Protein AF-A0A2Z4GFG0-F1 (afdb_monomer_lite)

Secondary structure (DSSP, 8-state):
---------------------HHHHHHHHHHHHHHT-HHHHHHHHHHHHHHHHHHHHHH-STTHHHHHHHHHHHHHHHHHHHTT---HHHHHHHHHHHHHHHHHHHHHHHHHTSS-STT-HHHHHHHHHHHHHHGGGGGGGHHHHHHHHHHHHHHHHHHHT-HHHHHHHHHHHHHHHHHHHHHHHHH-

Foldseek 3Di:
DDDDDDDDDDPDPPPPPPVQDLLRLLVVLLVCLVVLVLLSNLVSLLVNLVNLLVCLVVLPDPCSVVSNVLSVVSPVCSVVSNVSNDDSVVSLLSSLLNLQSVLLSQLRSCLVVPDFCQVVLVSNLSSLVSNLSSLVNVPPCSVVLNVLSVVLNVLSVQLPVDDPSVVVSSVVNSVSSVVSSVVSVVRD

Radius of gyration: 20.91 Å; chains: 1; bounding box: 81×39×44 Å

Structure (mmCIF, N/CA/C/O backbone):
data_AF-A0A2Z4GFG0-F1
#
_entry.id   AF-A0A2Z4GFG0-F1
#
loop_
_atom_site.group_PDB
_atom_site.id
_atom_site.type_symbol
_atom_site.label_atom_id
_atom_site.label_alt_id
_atom_site.label_comp_id
_atom_site.label_asym_id
_atom_site.label_entity_id
_atom_site.label_seq_id
_atom_site.pdbx_PDB_ins_code
_atom_site.Cartn_x
_atom_site.Cartn_y
_atom_site.Cartn_z
_atom_site.occupancy
_atom_site.B_iso_or_equiv
_atom_site.auth_seq_id
_atom_site.auth_comp_id
_atom_site.auth_asym_id
_atom_site.auth_atom_id
_atom_site.pdbx_PDB_model_num
ATOM 1 N N . MET A 1 1 ? -62.749 25.073 -8.819 1.00 40.16 1 MET A N 1
ATOM 2 C CA . MET A 1 1 ? -61.574 24.590 -9.592 1.00 40.16 1 MET A CA 1
ATOM 3 C C . MET A 1 1 ? -60.557 25.734 -9.571 1.00 40.16 1 MET A C 1
ATOM 5 O O . MET A 1 1 ? -60.991 26.838 -9.829 1.00 40.16 1 MET A O 1
ATOM 9 N N . LYS A 1 2 ? -59.276 25.647 -9.207 1.00 36.97 2 LYS A N 1
ATOM 10 C CA . LYS A 1 2 ? -58.288 24.566 -9.120 1.00 36.97 2 LYS A CA 1
ATOM 11 C C . LYS A 1 2 ? -57.345 24.854 -7.937 1.00 36.97 2 LYS A C 1
ATOM 13 O O . LYS A 1 2 ? -57.067 26.007 -7.631 1.00 36.97 2 LYS A O 1
ATOM 18 N N . LYS A 1 3 ? -56.873 23.785 -7.298 1.00 44.06 3 LYS A N 1
ATOM 19 C CA . LYS A 1 3 ? -55.823 23.775 -6.272 1.00 44.06 3 LYS A CA 1
ATOM 20 C C . LYS A 1 3 ? -54.476 24.088 -6.936 1.00 44.06 3 LYS A C 1
ATOM 22 O O . LYS A 1 3 ? -54.188 23.484 -7.965 1.00 44.06 3 LYS A O 1
ATOM 27 N N . VAL A 1 4 ? -53.645 24.937 -6.334 1.00 44.31 4 VAL A N 1
ATOM 28 C CA . VAL A 1 4 ? -52.200 24.963 -6.614 1.00 44.31 4 VAL A CA 1
ATOM 29 C C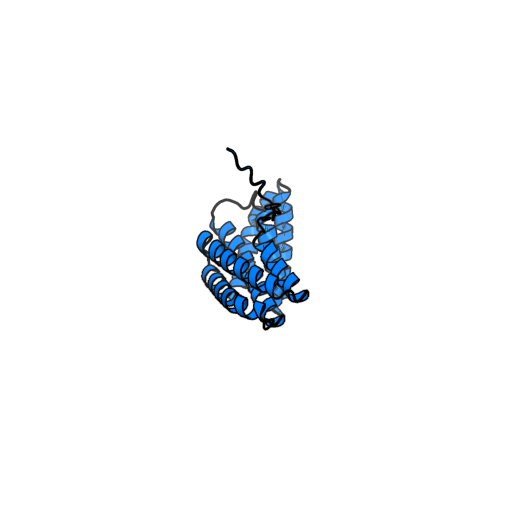 . VAL A 1 4 ? -51.470 24.952 -5.275 1.00 44.31 4 VAL A C 1
ATOM 31 O O . VAL A 1 4 ? -51.325 25.969 -4.607 1.00 44.31 4 VAL A O 1
ATOM 34 N N . PHE A 1 5 ? -51.093 23.742 -4.870 1.00 42.81 5 PHE A N 1
ATOM 35 C CA . PHE A 1 5 ? -50.101 23.464 -3.839 1.00 42.81 5 PHE A CA 1
ATOM 36 C C . PHE A 1 5 ? -48.731 23.822 -4.427 1.00 42.81 5 PHE A C 1
ATOM 38 O O . PHE A 1 5 ? -48.306 23.195 -5.396 1.00 42.81 5 PHE A O 1
ATOM 45 N N . LEU A 1 6 ? -48.051 24.820 -3.868 1.00 41.59 6 LEU A N 1
ATOM 46 C CA . LEU A 1 6 ? -46.654 25.105 -4.187 1.00 41.59 6 LEU A CA 1
ATOM 47 C C . LEU A 1 6 ? -45.796 24.368 -3.157 1.00 41.59 6 LEU A C 1
ATOM 49 O O . LEU A 1 6 ? -45.714 24.746 -1.991 1.00 41.59 6 LEU A O 1
ATOM 53 N N . VAL A 1 7 ? -45.264 23.230 -3.599 1.00 43.88 7 VAL A N 1
ATOM 54 C CA . VAL A 1 7 ? -44.422 22.324 -2.820 1.00 43.88 7 VAL A CA 1
ATOM 55 C C . VAL A 1 7 ? -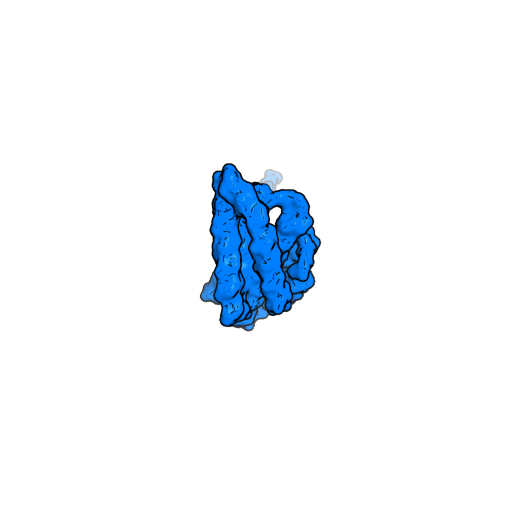43.071 22.986 -2.566 1.00 43.88 7 VAL A C 1
ATOM 57 O O . VAL A 1 7 ? -42.292 23.247 -3.477 1.00 43.88 7 VAL A O 1
ATOM 60 N N . PHE A 1 8 ? -42.830 23.233 -1.286 1.00 49.22 8 PHE A N 1
ATOM 61 C CA . PHE A 1 8 ? -41.535 23.407 -0.649 1.00 49.22 8 PHE A CA 1
ATOM 62 C C . PHE A 1 8 ? -40.771 22.075 -0.743 1.00 49.22 8 PHE A C 1
ATOM 64 O O . PHE A 1 8 ? -41.316 21.051 -0.332 1.00 49.22 8 PHE A O 1
ATOM 71 N N . GLY A 1 9 ? -39.536 22.041 -1.251 1.00 42.38 9 GLY A N 1
ATOM 72 C CA . GLY A 1 9 ? -38.769 20.796 -1.156 1.00 42.38 9 GLY A CA 1
ATOM 73 C C . GLY A 1 9 ? -37.481 20.699 -1.959 1.00 42.38 9 GLY A C 1
ATOM 74 O O . GLY A 1 9 ? -37.507 20.580 -3.175 1.00 42.38 9 GLY A O 1
ATOM 75 N N . LEU A 1 10 ? -36.390 20.586 -1.202 1.00 40.16 10 LEU A N 1
ATOM 76 C CA . LEU A 1 10 ? -35.102 19.989 -1.555 1.00 40.16 10 LEU A CA 1
ATOM 77 C C . LEU A 1 10 ? -34.176 20.781 -2.493 1.00 40.16 10 LEU A C 1
ATOM 79 O O . LEU A 1 10 ? -34.002 20.497 -3.675 1.00 40.16 10 LEU A O 1
ATOM 83 N N . LEU A 1 11 ? -33.443 21.696 -1.857 1.00 40.66 11 LEU A N 1
ATOM 84 C CA . LEU A 1 11 ? -32.057 21.998 -2.197 1.00 40.66 11 LEU A CA 1
ATOM 85 C C . LEU A 1 11 ? -31.258 20.677 -2.182 1.00 40.66 11 LEU A C 1
ATOM 87 O O . LEU A 1 11 ? -30.923 20.153 -1.119 1.00 40.66 11 LEU A O 1
ATOM 91 N N . ILE A 1 12 ? -31.005 20.102 -3.357 1.00 43.50 12 ILE A N 1
ATOM 92 C CA . ILE A 1 12 ? -30.114 18.952 -3.514 1.00 43.50 12 ILE A CA 1
ATOM 93 C C . ILE A 1 12 ? -28.695 19.471 -3.274 1.00 43.50 12 ILE A C 1
ATOM 95 O O . ILE A 1 12 ? -28.076 20.071 -4.151 1.00 43.50 12 ILE A O 1
ATOM 99 N N . LEU A 1 13 ? -28.194 19.276 -2.054 1.00 42.59 13 LEU A N 1
ATOM 100 C CA . LEU A 1 13 ? -26.768 19.356 -1.770 1.00 42.59 13 LEU A CA 1
ATOM 101 C C . LEU A 1 13 ? -26.086 18.292 -2.629 1.00 42.59 13 LEU A C 1
ATOM 103 O O . LEU A 1 13 ? -26.184 17.096 -2.357 1.00 42.59 13 LEU A O 1
ATOM 107 N N . GLY A 1 14 ? -25.425 18.744 -3.692 1.00 39.72 14 GLY A N 1
ATOM 108 C CA . GLY A 1 14 ? -24.490 17.935 -4.449 1.00 39.72 14 GLY A CA 1
ATOM 109 C C . GLY A 1 14 ? -23.353 17.508 -3.531 1.00 39.72 14 GLY A C 1
ATOM 110 O O . GLY A 1 14 ? -22.367 18.224 -3.381 1.00 39.72 14 GLY A O 1
ATOM 111 N N . LEU A 1 15 ? -23.491 16.335 -2.911 1.00 39.59 15 LEU A N 1
ATOM 112 C CA . LEU A 1 15 ? -22.345 15.579 -2.439 1.00 39.59 15 LEU A CA 1
ATOM 113 C C . LEU A 1 15 ? -21.587 15.161 -3.698 1.00 39.59 15 LEU A C 1
ATOM 115 O O . LEU A 1 15 ? -21.973 14.225 -4.398 1.00 39.59 15 LEU A O 1
ATOM 119 N N . SER A 1 16 ? -20.525 15.890 -4.019 1.00 36.41 16 SER A N 1
ATOM 120 C CA . SER A 1 16 ? -19.511 15.413 -4.943 1.00 36.41 16 SER A CA 1
ATOM 121 C C . SER A 1 16 ? -18.922 14.141 -4.339 1.00 36.41 16 SER A C 1
ATOM 123 O O . SER A 1 16 ? -18.055 14.205 -3.466 1.00 36.41 16 SER A O 1
ATOM 125 N N . ALA A 1 17 ? -19.420 12.983 -4.772 1.00 39.41 17 ALA A N 1
ATOM 126 C CA . ALA A 1 17 ? -18.753 11.704 -4.603 1.00 39.41 17 ALA A CA 1
ATOM 127 C C . ALA A 1 17 ? -17.463 11.764 -5.425 1.00 39.41 17 ALA A C 1
ATOM 129 O O . ALA A 1 17 ? -17.386 11.328 -6.571 1.00 39.41 17 ALA A O 1
ATOM 130 N N . GLN A 1 18 ? -16.458 12.419 -4.858 1.00 40.44 18 GLN A N 1
ATOM 131 C CA . GLN A 1 18 ? -15.109 12.389 -5.369 1.00 40.44 18 GLN A CA 1
ATOM 132 C C . GLN A 1 18 ? -14.677 10.935 -5.203 1.00 40.44 18 GLN A C 1
ATOM 134 O O . GLN A 1 18 ? -14.508 10.473 -4.078 1.00 40.44 18 GLN A O 1
ATOM 139 N N . SER A 1 19 ? -14.632 10.190 -6.311 1.00 46.66 19 SER A N 1
ATOM 140 C CA . SER A 1 19 ? -14.176 8.800 -6.341 1.00 46.66 19 SER A CA 1
ATOM 141 C C . SER A 1 19 ? -12.762 8.761 -5.772 1.00 46.66 19 SER A C 1
ATOM 143 O O . SER A 1 19 ? -11.786 9.043 -6.467 1.00 46.66 19 SER A O 1
ATOM 145 N N . GLN A 1 20 ? -12.662 8.507 -4.473 1.00 64.88 20 GLN A N 1
ATOM 146 C CA . GLN A 1 20 ? -11.408 8.540 -3.754 1.00 64.88 20 GLN A CA 1
ATOM 147 C C . GLN A 1 20 ? -10.647 7.268 -4.107 1.00 64.88 20 GLN A C 1
ATOM 149 O O . GLN A 1 20 ? -11.179 6.165 -3.997 1.00 64.88 20 GLN A O 1
ATOM 154 N N . SER A 1 21 ? -9.412 7.419 -4.583 1.00 86.12 21 SER A N 1
ATOM 155 C CA . SER A 1 21 ? -8.560 6.267 -4.864 1.00 86.12 21 SER A CA 1
ATOM 156 C C . SER A 1 21 ? -8.326 5.458 -3.587 1.00 86.12 21 SER A C 1
ATOM 158 O O . SER A 1 21 ? -8.367 5.999 -2.478 1.00 86.12 21 SER A O 1
ATOM 160 N N . LEU A 1 22 ? -8.037 4.164 -3.736 1.00 90.00 22 LEU A N 1
ATOM 161 C CA . LEU A 1 22 ? -7.739 3.286 -2.602 1.00 90.00 22 LEU A CA 1
ATOM 162 C C . LEU A 1 22 ? -6.586 3.835 -1.737 1.00 90.00 22 LEU A C 1
ATOM 164 O O . LEU A 1 22 ? -6.660 3.827 -0.509 1.00 90.00 22 LEU A O 1
ATOM 168 N N . ASP A 1 23 ? -5.564 4.396 -2.385 1.00 90.06 23 ASP A N 1
ATOM 169 C CA . ASP A 1 23 ? -4.439 5.097 -1.761 1.00 90.06 23 ASP A CA 1
ATOM 170 C C . ASP A 1 23 ? -4.931 6.278 -0.905 1.00 90.06 23 ASP A C 1
ATOM 172 O O . ASP A 1 23 ? -4.551 6.417 0.258 1.00 90.06 23 ASP A O 1
ATOM 176 N N . GLY A 1 24 ? -5.853 7.082 -1.445 1.00 90.06 24 GLY A N 1
ATOM 177 C CA . GLY A 1 24 ? -6.479 8.182 -0.720 1.00 90.06 24 GLY A CA 1
ATOM 178 C C . GLY A 1 24 ? -7.347 7.716 0.452 1.00 90.06 24 GLY A C 1
ATOM 179 O O . GLY A 1 24 ? -7.425 8.417 1.461 1.00 90.06 24 GLY A O 1
ATOM 180 N N . LEU A 1 25 ? -8.001 6.553 0.361 1.00 93.75 25 LEU A N 1
ATOM 181 C CA . LEU A 1 25 ? -8.786 5.980 1.463 1.00 93.75 25 LEU A CA 1
ATOM 182 C C . LEU A 1 25 ? -7.892 5.537 2.629 1.00 93.75 25 LEU A C 1
ATOM 184 O O . LEU A 1 25 ? -8.229 5.797 3.785 1.00 93.75 25 LEU A O 1
ATOM 188 N N . LEU A 1 26 ? -6.731 4.938 2.340 1.00 94.31 26 LEU A N 1
ATOM 189 C CA . LEU A 1 26 ? -5.744 4.544 3.355 1.00 94.31 26 LEU A CA 1
ATOM 190 C C . LEU A 1 26 ? -5.283 5.741 4.202 1.00 94.31 26 LEU A C 1
ATOM 192 O O . LEU A 1 26 ? -5.167 5.632 5.425 1.00 94.31 26 LEU A O 1
ATOM 196 N N . ASP A 1 27 ? -5.047 6.889 3.567 1.00 92.12 27 ASP A N 1
ATOM 197 C CA . ASP A 1 27 ? -4.642 8.112 4.264 1.00 92.12 27 ASP A CA 1
ATOM 198 C C . ASP A 1 27 ? -5.811 8.778 5.004 1.00 92.12 27 ASP A C 1
ATOM 200 O O . ASP A 1 27 ? -5.644 9.279 6.122 1.00 92.12 27 ASP A O 1
ATOM 204 N N . ASN A 1 28 ? -7.015 8.734 4.430 1.00 93.94 28 ASN A N 1
ATOM 205 C CA . ASN A 1 28 ? -8.211 9.305 5.042 1.00 93.94 28 ASN A CA 1
ATOM 206 C C . ASN A 1 28 ? -8.607 8.597 6.341 1.00 93.94 28 ASN A C 1
ATOM 208 O O . ASN A 1 28 ? -8.891 9.269 7.329 1.00 93.94 28 ASN A O 1
ATOM 212 N N . VAL A 1 29 ? -8.541 7.262 6.386 1.00 95.19 29 VAL A N 1
ATOM 213 C CA . VAL A 1 29 ? -8.799 6.489 7.614 1.00 95.19 29 VAL A CA 1
ATOM 214 C C . VAL A 1 29 ? -7.907 6.967 8.765 1.00 95.19 29 VAL A C 1
ATOM 216 O O . VAL A 1 29 ? -8.391 7.232 9.865 1.00 95.19 29 VAL A O 1
ATOM 219 N N . MET A 1 30 ? -6.611 7.165 8.510 1.00 94.38 30 MET A N 1
ATOM 220 C CA . MET A 1 30 ? -5.682 7.663 9.531 1.00 94.38 30 MET A CA 1
ATOM 221 C C . MET A 1 30 ? -5.956 9.119 9.920 1.00 94.38 30 MET A C 1
ATOM 223 O O . MET A 1 30 ? -5.785 9.491 11.080 1.00 94.38 30 MET A O 1
ATOM 227 N N . SER A 1 31 ? -6.379 9.949 8.966 1.00 95.31 31 SER A N 1
ATOM 228 C CA . SER A 1 31 ? -6.764 11.341 9.219 1.00 95.31 31 SER A CA 1
ATOM 229 C C . SER A 1 31 ? -7.992 11.431 10.130 1.00 95.31 31 SER A C 1
ATOM 231 O O . SER A 1 31 ? -7.974 12.163 11.118 1.00 95.31 31 SER A O 1
ATOM 233 N N . LEU A 1 32 ? -9.030 10.641 9.850 1.00 95.75 32 LEU A N 1
ATOM 234 C CA . LEU A 1 32 ? -10.270 10.592 10.631 1.00 95.75 32 LEU A CA 1
ATOM 235 C C . LEU A 1 32 ? -10.035 10.046 12.041 1.00 95.75 32 LEU A C 1
ATOM 237 O O . LEU A 1 32 ? -10.515 10.638 13.006 1.00 95.75 32 LEU A O 1
ATOM 241 N N . GLN A 1 33 ? -9.204 9.005 12.176 1.00 93.81 33 GLN A N 1
ATOM 242 C CA . GLN A 1 33 ? -8.773 8.493 13.480 1.00 93.81 33 GLN A CA 1
ATOM 243 C C . GLN A 1 33 ? -8.106 9.588 14.323 1.00 93.81 33 GLN A C 1
ATOM 245 O O . GLN A 1 33 ? -8.424 9.733 15.500 1.00 93.81 33 GLN A O 1
ATOM 250 N N . LYS A 1 34 ? -7.198 10.377 13.735 1.00 93.12 34 LYS A N 1
ATOM 251 C CA . LYS A 1 34 ? -6.515 11.475 14.442 1.00 93.12 34 LYS A CA 1
ATOM 252 C C . LYS A 1 34 ? -7.458 12.608 14.837 1.00 93.12 34 LYS A C 1
ATOM 254 O O . LYS A 1 34 ? -7.240 13.247 15.859 1.00 93.12 34 LYS A O 1
ATOM 259 N N . LYS A 1 35 ? -8.486 12.864 14.026 1.00 93.56 35 LYS A N 1
ATOM 260 C CA . LYS A 1 35 ? -9.522 13.869 14.303 1.00 93.56 35 LYS A CA 1
ATOM 261 C C . LYS A 1 35 ? -10.538 13.409 15.354 1.00 93.56 35 LYS A C 1
ATOM 263 O O . LYS A 1 35 ? -11.298 14.240 15.836 1.00 93.56 35 LYS A O 1
ATOM 268 N N . GLY A 1 36 ? -10.574 12.116 15.687 1.00 91.69 36 GLY A N 1
ATOM 269 C CA . GLY A 1 36 ? -11.616 11.540 16.540 1.00 91.69 36 GLY A CA 1
ATOM 270 C C . GLY A 1 36 ? -12.996 11.507 15.872 1.00 91.69 36 GLY A C 1
ATOM 271 O O . GLY A 1 36 ? -14.010 11.423 16.563 1.00 91.69 36 GLY A O 1
ATOM 272 N N . ASP A 1 37 ? -13.053 11.591 14.538 1.00 94.06 37 ASP A N 1
ATOM 273 C CA . ASP A 1 37 ? -14.307 11.513 13.786 1.00 94.06 37 ASP A CA 1
ATOM 274 C C . ASP A 1 37 ? -14.731 10.048 13.635 1.00 94.06 37 ASP A C 1
ATOM 276 O O . ASP A 1 37 ? -14.437 9.387 12.642 1.00 94.06 37 ASP A O 1
ATOM 280 N N . ASN A 1 38 ? -15.408 9.536 14.658 1.00 94.12 38 ASN A N 1
ATOM 281 C CA . ASN A 1 38 ? -15.829 8.139 14.768 1.00 94.12 38 ASN A CA 1
ATOM 282 C C . ASN A 1 38 ? -16.803 7.705 13.657 1.00 94.12 38 ASN A C 1
ATOM 284 O O . ASN A 1 38 ? -16.701 6.593 13.130 1.00 94.12 38 ASN A O 1
ATOM 288 N N . ALA A 1 39 ? -17.736 8.583 13.277 1.00 92.12 39 ALA A N 1
ATOM 289 C CA . ALA A 1 39 ? -18.719 8.297 12.235 1.00 92.12 39 ALA A CA 1
ATOM 290 C C . ALA A 1 39 ? -18.063 8.2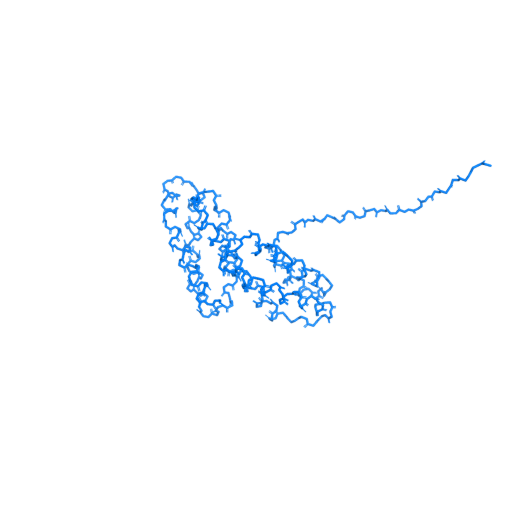86 10.848 1.00 92.12 39 ALA A C 1
ATOM 292 O O . ALA A 1 39 ? -18.246 7.334 10.082 1.00 92.12 39 ALA A O 1
ATOM 293 N N . GLY A 1 40 ? -17.241 9.300 10.553 1.00 94.38 40 GLY A N 1
ATOM 294 C CA . GLY A 1 40 ? -16.448 9.349 9.331 1.00 94.38 40 GLY A CA 1
ATOM 295 C C . GLY A 1 40 ? -15.482 8.170 9.239 1.00 94.38 40 GLY A C 1
ATOM 296 O O . GLY A 1 40 ? -15.390 7.529 8.193 1.00 94.38 40 GLY A O 1
ATOM 297 N N . LEU A 1 41 ? -14.813 7.827 10.344 1.00 95.75 41 LEU A N 1
ATOM 298 C CA . LEU A 1 41 ? -13.876 6.708 10.425 1.00 95.75 41 LEU A CA 1
ATOM 299 C C . LEU A 1 41 ? -14.550 5.370 10.110 1.00 95.75 41 LEU A C 1
ATOM 301 O O . LEU A 1 41 ? -14.014 4.599 9.320 1.00 95.75 41 LEU A O 1
ATOM 305 N N . SER A 1 42 ? -15.722 5.097 10.687 1.00 95.25 42 SER A N 1
ATOM 306 C CA . SER A 1 42 ? -16.482 3.870 10.415 1.00 95.25 42 SER A CA 1
ATOM 307 C C . SER A 1 42 ? -16.834 3.717 8.932 1.00 95.25 42 SER A C 1
ATOM 309 O O . SER A 1 42 ? -16.596 2.665 8.327 1.00 95.25 42 SER A O 1
ATOM 311 N N . SER A 1 43 ? -17.315 4.801 8.315 1.00 94.88 43 SER A N 1
ATOM 312 C CA . SER A 1 43 ? -17.612 4.837 6.881 1.00 94.88 43 SER A CA 1
ATOM 313 C C . SER A 1 43 ? -16.351 4.619 6.037 1.00 94.88 43 SER A C 1
ATOM 315 O O . SER A 1 43 ? -16.337 3.769 5.146 1.00 94.88 43 SER A O 1
ATOM 317 N N . ALA A 1 44 ? -15.256 5.312 6.363 1.00 95.62 44 ALA A N 1
ATOM 318 C CA . ALA A 1 44 ? -13.992 5.195 5.642 1.00 95.62 44 ALA A CA 1
ATOM 319 C C . ALA A 1 44 ? -13.365 3.796 5.764 1.00 95.62 44 ALA A C 1
ATOM 321 O O . ALA A 1 44 ? -12.858 3.273 4.775 1.00 95.62 44 ALA A O 1
ATOM 322 N N . ILE A 1 45 ? -13.435 3.161 6.939 1.00 96.19 45 ILE A N 1
ATOM 323 C CA . ILE A 1 45 ? -12.979 1.778 7.147 1.00 96.19 45 ILE A CA 1
ATOM 324 C C . ILE A 1 45 ? -13.804 0.804 6.296 1.00 96.19 45 ILE A C 1
ATOM 326 O O . ILE A 1 45 ? -13.233 -0.093 5.678 1.00 96.19 45 ILE A O 1
ATOM 330 N N . SER A 1 46 ? -15.123 0.995 6.221 1.00 95.62 46 SER A N 1
ATOM 331 C CA . SER A 1 46 ? -16.010 0.147 5.412 1.00 95.62 46 SER A CA 1
ATOM 332 C C . SER A 1 46 ? -15.700 0.265 3.917 1.00 95.62 46 SER A C 1
ATOM 334 O O . SER A 1 46 ? -15.555 -0.744 3.225 1.00 95.62 46 SER A O 1
ATOM 336 N N . GLN A 1 47 ? -15.529 1.497 3.426 1.00 95.81 47 GLN A N 1
ATOM 337 C CA . GLN A 1 47 ? -15.137 1.763 2.038 1.00 95.81 47 GLN A CA 1
ATOM 338 C C . GLN A 1 47 ? -13.759 1.182 1.722 1.00 95.81 47 GLN A C 1
ATOM 340 O O . GLN A 1 47 ? -13.578 0.548 0.686 1.00 95.81 47 GLN A O 1
ATOM 345 N N . LEU A 1 48 ? -12.796 1.353 2.631 1.00 96.31 48 LEU A N 1
ATOM 346 C CA . LEU A 1 48 ? -11.458 0.804 2.475 1.00 96.31 48 LEU A CA 1
ATOM 347 C C . LEU A 1 48 ? -11.480 -0.731 2.428 1.00 96.31 48 LEU A C 1
ATOM 349 O O . LEU A 1 48 ? -10.832 -1.308 1.564 1.00 96.31 48 LEU A O 1
ATOM 353 N N . SER A 1 49 ? -12.237 -1.389 3.312 1.00 96.69 49 SER A N 1
ATOM 354 C CA . SER A 1 49 ? -12.394 -2.850 3.312 1.00 96.69 49 SER A CA 1
ATOM 355 C C . SER A 1 49 ? -12.899 -3.358 1.963 1.00 96.69 49 SER A C 1
ATOM 357 O O . SER A 1 49 ? -12.265 -4.212 1.349 1.00 96.69 49 SER A O 1
ATOM 359 N N . SER A 1 50 ? -13.997 -2.780 1.470 1.00 96.00 50 SER A N 1
ATOM 360 C CA . SER A 1 50 ? -14.592 -3.144 0.180 1.00 96.00 50 SER A CA 1
ATOM 361 C C . SER A 1 50 ? -13.652 -2.858 -0.999 1.00 96.00 50 SER A C 1
ATOM 363 O O . SER A 1 50 ? -13.499 -3.682 -1.902 1.00 96.00 50 SER A O 1
ATOM 365 N N . GLY A 1 51 ? -12.945 -1.724 -0.968 1.00 95.12 51 GLY A N 1
ATOM 366 C CA . GLY A 1 51 ? -11.950 -1.379 -1.982 1.00 95.12 51 GLY A CA 1
ATOM 367 C C . GLY A 1 51 ? -10.769 -2.355 -2.019 1.00 95.12 51 GLY A C 1
ATOM 368 O O . GLY A 1 51 ? -10.333 -2.741 -3.101 1.00 95.12 51 GLY A O 1
ATOM 369 N N . ILE A 1 52 ? -10.283 -2.807 -0.856 1.00 96.56 52 ILE A N 1
ATOM 370 C CA . ILE A 1 52 ? -9.234 -3.835 -0.769 1.00 96.56 52 ILE A CA 1
ATOM 371 C C . ILE A 1 52 ? -9.752 -5.181 -1.282 1.00 96.56 52 ILE A C 1
ATOM 373 O O . ILE A 1 52 ? -9.035 -5.857 -2.016 1.00 96.56 52 ILE A O 1
ATOM 377 N N . GLU A 1 53 ? -10.974 -5.578 -0.914 1.00 95.94 53 GLU A N 1
ATOM 378 C CA . GLU A 1 53 ? -11.593 -6.816 -1.406 1.00 95.94 53 GLU A CA 1
ATOM 379 C C . GLU A 1 53 ? -11.716 -6.818 -2.927 1.00 95.94 53 GLU A C 1
ATOM 381 O O . GLU A 1 53 ? -11.367 -7.809 -3.568 1.00 95.94 53 GLU A O 1
ATOM 386 N N . THR A 1 54 ? -12.169 -5.703 -3.496 1.00 95.38 54 THR A N 1
ATOM 387 C CA . THR A 1 54 ? -12.317 -5.532 -4.944 1.00 95.38 54 THR A CA 1
ATOM 388 C C . THR A 1 54 ? -10.958 -5.641 -5.631 1.00 95.38 54 THR A C 1
ATOM 390 O O . THR A 1 54 ? -10.758 -6.535 -6.448 1.00 95.38 54 THR A O 1
ATOM 393 N N . GLU A 1 55 ? -9.976 -4.833 -5.218 1.00 92.69 55 GLU A N 1
ATOM 394 C CA . GLU A 1 55 ? -8.625 -4.869 -5.792 1.00 92.69 55 GLU A CA 1
ATOM 395 C C . GLU A 1 55 ? -7.993 -6.268 -5.688 1.00 92.69 55 GLU A C 1
ATOM 397 O O . GLU A 1 55 ? -7.419 -6.771 -6.655 1.00 92.69 55 GLU A O 1
ATOM 402 N N . ALA A 1 56 ? -8.081 -6.920 -4.525 1.00 94.56 56 ALA A N 1
ATOM 403 C CA . ALA A 1 56 ? -7.492 -8.240 -4.314 1.00 94.56 56 ALA A CA 1
ATOM 404 C C . ALA A 1 56 ? -8.150 -9.318 -5.191 1.00 94.56 56 ALA A C 1
ATOM 406 O O . ALA A 1 56 ? -7.485 -10.264 -5.622 1.00 94.56 56 ALA A O 1
ATOM 407 N N . ASN A 1 57 ? -9.452 -9.198 -5.457 1.00 93.81 57 ASN A N 1
ATOM 408 C CA . ASN A 1 57 ? -10.166 -10.123 -6.327 1.00 93.81 57 ASN A CA 1
ATOM 409 C C . ASN A 1 57 ? -9.883 -9.877 -7.808 1.00 93.81 57 ASN A C 1
ATOM 411 O O . ASN A 1 57 ? -9.648 -10.856 -8.517 1.00 93.81 57 ASN A O 1
ATOM 415 N N . ASP A 1 58 ? -9.828 -8.616 -8.229 1.00 91.25 58 ASP A N 1
ATOM 416 C CA . ASP A 1 58 ? -9.606 -8.225 -9.623 1.00 91.25 58 ASP A CA 1
ATOM 417 C C . ASP A 1 58 ? -8.167 -8.478 -10.070 1.00 91.25 58 ASP A C 1
ATOM 419 O O . ASP A 1 58 ? -7.914 -8.933 -11.184 1.00 91.25 58 ASP A O 1
ATOM 423 N N . THR A 1 59 ? -7.204 -8.186 -9.195 1.00 86.00 59 THR A N 1
ATOM 424 C CA . THR A 1 59 ? -5.782 -8.227 -9.553 1.00 86.00 59 THR A CA 1
ATOM 425 C C . THR A 1 59 ? -5.113 -9.564 -9.238 1.00 86.00 59 THR A C 1
ATOM 427 O O . THR A 1 59 ? -4.077 -9.879 -9.820 1.00 86.00 59 THR A O 1
ATOM 430 N N . GLY A 1 60 ? -5.685 -10.376 -8.344 1.00 86.69 60 GLY A N 1
ATOM 431 C CA . GLY A 1 60 ? -5.084 -11.647 -7.944 1.00 86.69 60 GLY A CA 1
ATOM 432 C C . GLY A 1 60 ? -3.724 -11.468 -7.259 1.00 86.69 60 GLY A C 1
ATOM 433 O O . GLY A 1 60 ? -3.517 -10.508 -6.518 1.00 86.69 60 GLY A O 1
ATOM 434 N N . GLY A 1 61 ? -2.803 -12.402 -7.503 1.00 87.31 61 GLY A N 1
ATOM 435 C CA . GLY A 1 61 ? -1.413 -12.318 -7.045 1.00 87.31 61 GLY A CA 1
ATOM 436 C C . GLY A 1 61 ? -1.139 -12.936 -5.671 1.00 87.31 61 GLY A C 1
ATOM 437 O O . GLY A 1 61 ? -2.040 -13.363 -4.945 1.00 87.31 61 GLY A O 1
ATOM 438 N N . ASP A 1 62 ? 0.145 -12.990 -5.316 1.00 89.44 62 ASP A N 1
ATOM 439 C CA . ASP A 1 62 ? 0.637 -13.684 -4.118 1.00 89.44 62 ASP A CA 1
ATOM 440 C C . ASP A 1 62 ? 0.121 -13.087 -2.802 1.00 89.44 62 ASP A C 1
ATOM 442 O O . ASP A 1 62 ? 0.041 -13.779 -1.790 1.00 89.44 62 ASP A O 1
ATOM 446 N N . PHE A 1 63 ? -0.245 -11.803 -2.803 1.00 93.81 63 PHE A N 1
ATOM 447 C CA . PHE A 1 63 ? -0.714 -11.104 -1.606 1.00 93.81 63 PHE A CA 1
ATOM 448 C C . PHE A 1 63 ? -2.241 -11.075 -1.486 1.00 93.81 63 PHE A C 1
ATOM 450 O O . PHE A 1 63 ? -2.751 -10.548 -0.497 1.00 93.81 63 PHE A O 1
ATOM 457 N N . LYS A 1 64 ? -2.985 -11.671 -2.434 1.00 94.62 64 LYS A N 1
ATOM 458 C CA . LYS A 1 64 ? -4.458 -11.689 -2.430 1.00 94.62 64 LYS A CA 1
ATOM 459 C C . LYS A 1 64 ? -5.029 -12.157 -1.093 1.00 94.62 64 LYS A C 1
ATOM 461 O O . LYS A 1 64 ? -5.842 -11.461 -0.494 1.00 94.62 64 LYS A O 1
ATOM 466 N N . ALA A 1 65 ? -4.604 -13.325 -0.612 1.00 95.06 65 ALA A N 1
ATOM 467 C CA . ALA A 1 65 ? -5.138 -13.897 0.625 1.00 95.06 65 ALA A CA 1
ATOM 468 C C . ALA A 1 65 ? -4.866 -12.993 1.842 1.00 95.06 65 ALA A C 1
ATOM 470 O O . ALA A 1 65 ? -5.747 -12.790 2.678 1.00 95.06 65 ALA A O 1
ATOM 471 N N . GLY A 1 66 ? -3.671 -12.397 1.907 1.00 95.12 66 GLY A N 1
ATOM 472 C CA . GLY A 1 66 ? -3.306 -11.438 2.950 1.00 95.12 66 GLY A CA 1
ATOM 473 C C . GLY A 1 66 ? -4.144 -10.158 2.893 1.00 95.12 66 GLY A C 1
ATOM 474 O O . GLY A 1 66 ? -4.637 -9.704 3.925 1.00 95.12 66 GLY A O 1
ATOM 475 N N . LEU A 1 67 ? -4.374 -9.615 1.694 1.00 96.81 67 LEU A N 1
ATOM 476 C CA . LEU A 1 67 ? -5.230 -8.445 1.478 1.00 96.81 67 LEU A CA 1
ATOM 477 C C . LEU A 1 67 ? -6.680 -8.716 1.897 1.00 96.81 67 LEU A C 1
ATOM 479 O O . LEU A 1 67 ? -7.238 -7.931 2.661 1.00 96.81 67 LEU A O 1
ATOM 483 N N . LEU A 1 68 ? -7.257 -9.851 1.487 1.00 97.25 68 LEU A N 1
ATOM 484 C CA . LEU A 1 68 ? -8.611 -10.256 1.887 1.00 97.25 68 LEU A CA 1
ATOM 485 C C . LEU A 1 68 ? -8.734 -10.435 3.406 1.00 97.25 68 LEU A C 1
ATOM 487 O O . LEU A 1 68 ? -9.723 -10.019 4.005 1.00 97.25 68 LEU A O 1
ATOM 491 N N . SER A 1 69 ? -7.709 -10.997 4.050 1.00 96.94 69 SER A N 1
ATOM 492 C CA . SER A 1 69 ? -7.664 -11.121 5.510 1.00 96.94 69 SER A CA 1
ATOM 493 C C . SER A 1 69 ? -7.672 -9.753 6.203 1.00 96.94 69 SER A C 1
ATOM 495 O O . SER A 1 69 ? -8.423 -9.540 7.157 1.00 96.94 69 SER A O 1
ATOM 497 N N . GLN A 1 70 ? -6.894 -8.784 5.706 1.00 96.38 70 GLN A N 1
ATOM 498 C CA . GLN A 1 70 ? -6.904 -7.436 6.280 1.00 96.38 70 GLN A CA 1
ATOM 499 C C . GLN A 1 70 ? -8.196 -6.676 6.003 1.00 96.38 70 GLN A C 1
ATOM 501 O O . GLN A 1 70 ? -8.644 -5.942 6.881 1.00 96.38 70 GLN A O 1
ATOM 506 N N . ALA A 1 71 ? -8.814 -6.866 4.839 1.00 96.81 71 ALA A N 1
ATOM 507 C CA . ALA A 1 71 ? -10.134 -6.314 4.576 1.00 96.81 71 ALA A CA 1
ATOM 508 C C . ALA A 1 71 ? -11.158 -6.849 5.586 1.00 96.81 71 ALA A C 1
ATOM 510 O O . ALA A 1 71 ? -11.779 -6.071 6.304 1.00 96.81 71 ALA A O 1
ATOM 511 N N . ALA A 1 72 ? -11.216 -8.167 5.792 1.00 96.31 72 ALA A N 1
ATOM 512 C CA . ALA A 1 72 ? -12.085 -8.759 6.808 1.00 96.31 72 ALA A CA 1
ATOM 513 C C . ALA A 1 72 ? -11.811 -8.207 8.224 1.00 96.31 72 ALA A C 1
ATOM 515 O O . ALA A 1 72 ? -12.745 -7.987 8.999 1.00 96.31 72 ALA A O 1
ATOM 516 N N . ASN A 1 73 ? -10.546 -7.950 8.573 1.00 95.31 73 ASN A N 1
ATOM 517 C CA . ASN A 1 73 ? -10.193 -7.310 9.843 1.00 95.31 73 ASN A CA 1
ATOM 518 C C . ASN A 1 73 ? -10.695 -5.861 9.921 1.00 95.31 73 ASN A C 1
ATOM 520 O O . ASN A 1 73 ? -11.243 -5.471 10.948 1.00 95.31 73 ASN A O 1
ATOM 524 N N . LEU A 1 74 ? -10.548 -5.075 8.851 1.00 95.94 74 LEU A N 1
ATOM 525 C CA . LEU A 1 74 ? -11.062 -3.705 8.765 1.00 95.94 74 LEU A CA 1
ATOM 526 C C . LEU A 1 74 ? -12.589 -3.675 8.873 1.00 95.94 74 LEU A C 1
ATOM 528 O O . LEU A 1 74 ? -13.119 -2.924 9.684 1.00 95.94 74 LEU A O 1
ATOM 532 N N . SER A 1 75 ? -13.293 -4.546 8.151 1.00 94.31 75 SER A N 1
ATOM 533 C CA . SER A 1 75 ? -14.752 -4.685 8.233 1.00 94.31 75 SER A CA 1
ATOM 534 C C . SER A 1 75 ? -15.237 -4.894 9.676 1.00 94.31 75 SER A C 1
ATOM 536 O O . SER A 1 75 ? -16.172 -4.235 10.130 1.00 94.31 75 SER A O 1
ATOM 538 N N . LYS A 1 76 ? -14.527 -5.714 10.464 1.00 94.12 76 LYS A N 1
ATOM 539 C CA . LYS A 1 76 ? -14.823 -5.921 11.896 1.00 94.12 76 LYS A CA 1
ATOM 540 C C . LYS A 1 76 ? -14.546 -4.694 12.769 1.00 94.12 76 LYS A C 1
ATOM 542 O O . LYS A 1 76 ? -15.143 -4.564 13.836 1.00 94.12 76 LYS A O 1
ATOM 547 N N . LEU A 1 77 ? -13.647 -3.802 12.350 1.00 93.50 77 LEU A N 1
ATOM 548 C CA . LEU A 1 77 ? -13.344 -2.561 13.066 1.00 93.50 77 LEU A CA 1
ATOM 549 C C . LEU A 1 77 ? -14.349 -1.445 12.777 1.00 93.50 77 LEU A C 1
ATOM 551 O O . LEU A 1 77 ? -14.519 -0.581 13.632 1.00 93.50 77 LEU A O 1
ATOM 555 N N . ALA A 1 78 ? -15.029 -1.455 11.629 1.00 90.69 78 ALA A N 1
ATOM 556 C CA . ALA A 1 78 ? -16.018 -0.435 11.279 1.00 90.69 78 ALA A CA 1
ATOM 557 C C . ALA A 1 78 ? -17.092 -0.208 12.370 1.00 90.69 78 ALA A C 1
ATOM 559 O O . ALA A 1 78 ? -17.233 0.930 12.825 1.00 90.69 78 ALA A O 1
ATOM 560 N N . PRO A 1 79 ? -17.795 -1.235 12.898 1.00 92.06 79 PRO A N 1
ATOM 561 C CA . PRO A 1 79 ? -18.780 -1.011 13.961 1.00 92.06 79 PRO A CA 1
ATOM 562 C C . PRO A 1 79 ? -18.142 -0.484 15.255 1.00 92.06 79 PRO A C 1
ATOM 564 O O . PRO A 1 79 ? -18.740 0.330 15.955 1.00 92.06 79 PRO A O 1
ATOM 567 N N . LEU A 1 80 ? -16.901 -0.883 15.553 1.00 92.44 80 LEU A N 1
ATOM 568 C CA . LEU A 1 80 ? -16.159 -0.396 16.718 1.00 92.44 80 LEU A CA 1
ATOM 569 C C . LEU A 1 80 ? -15.720 1.064 16.555 1.00 92.44 80 LEU A C 1
ATOM 571 O O . LEU A 1 80 ? -15.620 1.788 17.547 1.00 92.44 80 LEU A O 1
ATOM 575 N N . ALA A 1 81 ? -15.464 1.505 15.320 1.00 91.56 81 ALA A N 1
ATOM 576 C CA . ALA A 1 81 ? -15.104 2.884 15.016 1.00 91.56 81 ALA A CA 1
ATOM 577 C C . ALA A 1 81 ? -16.267 3.821 15.331 1.00 91.56 81 ALA A C 1
ATOM 579 O O . ALA A 1 81 ? -16.049 4.841 15.974 1.00 91.56 81 ALA A O 1
ATOM 580 N N . SER A 1 82 ? -17.501 3.427 14.994 1.00 87.06 82 SER A N 1
ATOM 581 C CA . SER A 1 82 ? -18.709 4.186 15.342 1.00 87.06 82 SER A CA 1
ATOM 582 C C . SER A 1 82 ? -18.862 4.389 16.852 1.00 87.06 82 SER A C 1
ATOM 584 O O . SER A 1 82 ? -19.357 5.425 17.285 1.00 87.06 82 SER A O 1
ATOM 586 N N . SER A 1 83 ? -18.404 3.427 17.660 1.00 90.56 83 SER A N 1
ATOM 587 C CA . SER A 1 83 ? -18.404 3.508 19.127 1.00 90.56 83 SER A CA 1
ATOM 588 C C . SER A 1 83 ? -17.142 4.153 19.718 1.00 90.56 83 SER A C 1
ATOM 590 O O . SER A 1 83 ? -16.991 4.172 20.937 1.00 90.56 83 SER A O 1
ATOM 592 N N . GLY A 1 84 ? -16.212 4.645 18.889 1.00 90.06 84 GLY A N 1
ATOM 593 C CA . GLY A 1 84 ? -14.948 5.241 19.338 1.00 90.06 84 GLY A CA 1
ATOM 594 C C . GLY A 1 84 ? -13.977 4.253 19.991 1.00 90.06 84 GLY A C 1
ATOM 595 O O . GLY A 1 84 ? -13.053 4.656 20.693 1.00 90.06 84 GLY A O 1
ATOM 596 N N . MET A 1 85 ? -14.175 2.949 19.784 1.00 92.12 85 MET A N 1
ATOM 597 C CA . MET A 1 85 ? -13.381 1.888 20.415 1.00 92.12 85 MET A CA 1
ATOM 598 C C . MET A 1 85 ? -12.148 1.485 19.593 1.00 92.12 85 MET A C 1
ATOM 600 O O . MET A 1 85 ? -11.326 0.686 20.051 1.00 92.12 85 MET A O 1
ATOM 604 N N . VAL A 1 86 ? -11.992 2.025 18.380 1.00 92.50 86 VAL A N 1
ATOM 605 C CA . VAL A 1 86 ? -10.827 1.753 17.530 1.00 92.50 86 VAL A CA 1
ATOM 606 C C . VAL A 1 86 ? -9.613 2.520 18.038 1.00 92.50 86 VAL A C 1
ATOM 608 O O . VAL A 1 86 ? -9.579 3.748 18.083 1.00 92.50 86 VAL A O 1
ATOM 611 N N . LYS A 1 87 ? -8.581 1.763 18.416 1.00 92.44 87 LYS A N 1
ATOM 612 C CA . LYS A 1 87 ? -7.299 2.304 18.873 1.00 92.44 87 LYS A CA 1
ATOM 613 C C . LYS A 1 87 ? -6.387 2.594 17.681 1.00 92.44 87 LYS A C 1
ATOM 615 O O . LYS A 1 87 ? -6.234 1.752 16.795 1.00 92.44 87 LYS A O 1
ATOM 620 N N . GLU A 1 88 ? -5.698 3.735 17.725 1.00 92.06 88 GLU A N 1
ATOM 621 C CA . GLU A 1 88 ? -4.805 4.176 16.645 1.00 92.06 88 GLU A CA 1
ATOM 622 C C . GLU A 1 88 ? -3.686 3.167 16.356 1.00 92.06 88 GLU A C 1
ATOM 624 O O . GLU A 1 88 ? -3.421 2.875 15.198 1.00 92.06 88 GLU A O 1
ATOM 629 N N . GLY A 1 89 ? -3.046 2.596 17.384 1.00 92.69 89 GLY A N 1
ATOM 630 C CA . GLY A 1 89 ? -1.931 1.656 17.205 1.00 92.69 89 GLY A CA 1
ATOM 631 C C . GLY A 1 89 ? -2.295 0.423 16.358 1.00 92.69 89 GLY A C 1
ATOM 632 O O . GLY A 1 89 ? -1.674 0.203 15.315 1.00 92.69 89 GLY A O 1
ATOM 633 N N . PRO A 1 90 ? -3.306 -0.372 16.761 1.00 91.81 90 PRO A N 1
ATOM 634 C CA . PRO A 1 90 ? -3.805 -1.496 15.970 1.00 91.81 90 PRO A CA 1
ATOM 635 C C . PRO A 1 90 ? -4.276 -1.101 14.566 1.00 91.81 90 PRO A C 1
ATOM 637 O O . PRO A 1 90 ? -3.902 -1.767 13.601 1.00 91.81 90 PRO A O 1
ATOM 640 N N . LEU A 1 91 ? -5.030 -0.002 14.434 1.00 94.56 91 LEU A N 1
ATOM 641 C CA . LEU A 1 91 ? -5.494 0.480 13.131 1.00 94.56 91 LEU A CA 1
ATOM 642 C C . LEU A 1 91 ? -4.311 0.825 12.219 1.00 94.56 91 LEU A C 1
ATOM 644 O O . LEU A 1 91 ? -4.224 0.325 11.103 1.00 94.56 91 LEU A O 1
ATOM 648 N N . LYS A 1 92 ? -3.348 1.605 12.718 1.00 94.75 92 LYS A N 1
ATOM 649 C CA . LYS A 1 92 ? -2.128 1.979 11.995 1.00 94.75 92 LYS A CA 1
ATOM 650 C C . LYS A 1 92 ? -1.342 0.754 11.540 1.00 94.75 92 LYS A C 1
ATOM 652 O O . LYS A 1 92 ? -0.839 0.739 10.420 1.00 94.75 92 LYS A O 1
ATOM 657 N N . LYS A 1 93 ? -1.251 -0.285 12.378 1.00 94.31 93 LYS A N 1
ATOM 658 C CA . LYS A 1 93 ? -0.589 -1.543 12.008 1.00 94.31 93 LYS A CA 1
ATOM 659 C C . LYS A 1 93 ? -1.294 -2.212 10.828 1.00 94.31 93 LYS A C 1
ATOM 661 O O . LYS A 1 93 ? -0.617 -2.603 9.880 1.00 94.31 93 LYS A O 1
ATOM 666 N N . ILE A 1 94 ? -2.624 -2.301 10.853 1.00 95.19 94 ILE A N 1
ATOM 667 C CA . ILE A 1 94 ? -3.410 -2.861 9.743 1.00 95.19 94 ILE A CA 1
ATOM 668 C C . ILE A 1 94 ? -3.207 -2.026 8.476 1.00 95.19 94 ILE A C 1
ATOM 670 O O . ILE A 1 94 ? -2.816 -2.578 7.452 1.00 95.19 94 ILE A O 1
ATOM 674 N N . ILE A 1 95 ? -3.372 -0.702 8.554 1.00 96.31 95 ILE A N 1
ATOM 675 C CA . ILE A 1 95 ? -3.207 0.208 7.410 1.00 96.31 95 ILE A CA 1
ATOM 676 C C . ILE A 1 95 ? -1.811 0.091 6.794 1.00 96.31 95 ILE A C 1
ATOM 678 O O . ILE A 1 95 ? -1.685 -0.026 5.578 1.00 96.31 95 ILE A O 1
ATOM 682 N N . ASN A 1 96 ? -0.756 0.058 7.608 1.00 95.56 96 ASN A N 1
ATOM 683 C CA . ASN A 1 96 ? 0.606 -0.078 7.098 1.00 95.56 96 ASN A CA 1
ATOM 684 C C . ASN A 1 96 ? 0.865 -1.468 6.494 1.00 95.56 96 ASN A C 1
ATOM 686 O O . ASN A 1 96 ? 1.562 -1.576 5.487 1.00 95.56 96 ASN A O 1
ATOM 690 N N . THR A 1 97 ? 0.263 -2.522 7.054 1.00 95.81 97 THR A N 1
ATOM 691 C CA . THR A 1 97 ? 0.325 -3.873 6.471 1.00 95.81 97 THR A CA 1
ATOM 692 C C . THR A 1 97 ? -0.373 -3.905 5.112 1.00 95.81 97 THR A C 1
ATOM 694 O O . THR A 1 97 ? 0.191 -4.418 4.148 1.00 95.81 97 THR A O 1
ATOM 697 N N . VAL A 1 98 ? -1.560 -3.296 5.000 1.00 96.88 98 VAL A N 1
ATOM 698 C CA . VAL A 1 98 ? -2.278 -3.154 3.726 1.00 96.88 98 VAL A CA 1
ATOM 699 C C . VAL A 1 98 ? -1.448 -2.365 2.722 1.00 96.88 98 VAL A C 1
ATOM 701 O O . VAL A 1 98 ? -1.294 -2.830 1.603 1.00 96.88 98 VAL A O 1
ATOM 704 N N . LYS A 1 99 ? -0.863 -1.221 3.103 1.00 96.56 99 LYS A N 1
ATOM 705 C CA . LYS A 1 99 ? 0.021 -0.433 2.226 1.00 96.56 99 LYS A CA 1
ATOM 706 C C . LYS A 1 99 ? 1.166 -1.282 1.670 1.00 96.56 99 LYS A C 1
ATOM 708 O O . LYS A 1 99 ? 1.405 -1.274 0.463 1.00 96.56 99 LYS A O 1
ATOM 713 N N . LEU A 1 100 ? 1.828 -2.058 2.531 1.00 96.12 100 LEU A N 1
ATOM 714 C CA . LEU A 1 100 ? 2.919 -2.935 2.115 1.00 96.12 100 LEU A CA 1
ATOM 715 C C . LEU A 1 100 ? 2.443 -4.021 1.139 1.00 96.12 100 LEU A C 1
ATOM 717 O O . LEU A 1 100 ? 3.031 -4.173 0.071 1.00 96.12 100 LEU A O 1
ATOM 721 N N . MET A 1 101 ? 1.366 -4.735 1.478 1.00 96.06 101 MET A N 1
ATOM 722 C CA . MET A 1 101 ? 0.811 -5.800 0.637 1.00 96.06 101 MET A CA 1
ATOM 723 C C . MET A 1 101 ? 0.263 -5.281 -0.686 1.00 96.06 101 MET A C 1
ATOM 725 O O . MET A 1 101 ? 0.517 -5.881 -1.720 1.00 96.06 101 MET A O 1
ATOM 729 N N . LEU A 1 102 ? -0.466 -4.167 -0.674 1.00 95.38 102 LEU A N 1
ATOM 730 C CA . LEU A 1 102 ? -1.078 -3.576 -1.859 1.00 95.38 102 LEU A CA 1
ATOM 731 C C . LEU A 1 102 ? -0.005 -3.088 -2.833 1.00 95.38 102 LEU A C 1
ATOM 733 O O . LEU A 1 102 ? -0.062 -3.393 -4.024 1.00 95.38 102 LEU A O 1
ATOM 737 N N . GLY A 1 103 ? 1.009 -2.384 -2.318 1.00 95.50 103 GLY A N 1
ATOM 738 C CA . GLY A 1 103 ? 2.151 -1.952 -3.117 1.00 95.50 103 GLY A CA 1
ATOM 739 C C . GLY A 1 103 ? 2.904 -3.137 -3.724 1.00 95.50 103 GLY A C 1
ATOM 740 O O . GLY A 1 103 ? 3.172 -3.146 -4.927 1.00 95.50 103 GLY A O 1
ATOM 741 N N . ALA A 1 104 ? 3.163 -4.174 -2.922 1.00 95.50 104 ALA A N 1
ATOM 742 C CA . ALA A 1 104 ? 3.807 -5.396 -3.392 1.00 95.50 104 ALA A CA 1
ATOM 743 C C . ALA A 1 104 ? 2.950 -6.142 -4.431 1.00 95.50 104 ALA A C 1
ATOM 745 O O . ALA A 1 104 ? 3.472 -6.568 -5.456 1.00 95.50 104 ALA A O 1
ATOM 746 N N . ASN A 1 105 ? 1.635 -6.247 -4.231 1.00 94.81 105 ASN A N 1
ATOM 747 C CA . ASN A 1 105 ? 0.734 -6.924 -5.164 1.00 94.81 105 ASN A CA 1
ATOM 748 C C . ASN A 1 105 ? 0.708 -6.226 -6.527 1.00 94.81 105 ASN A C 1
ATOM 750 O O . ASN A 1 105 ? 0.889 -6.865 -7.559 1.00 94.81 105 ASN A O 1
ATOM 754 N N . ARG A 1 106 ? 0.574 -4.893 -6.535 1.00 93.81 106 ARG A N 1
ATOM 755 C CA . ARG A 1 106 ? 0.606 -4.088 -7.765 1.00 93.81 106 ARG A CA 1
ATOM 756 C C . ARG A 1 106 ? 1.924 -4.249 -8.517 1.00 93.81 106 ARG A C 1
ATOM 758 O O . ARG A 1 106 ? 1.915 -4.433 -9.733 1.00 93.81 106 ARG A O 1
ATOM 765 N N . ILE A 1 107 ? 3.055 -4.220 -7.807 1.00 94.56 107 ILE A N 1
ATOM 766 C CA . ILE A 1 107 ? 4.377 -4.449 -8.406 1.00 94.56 107 ILE A CA 1
ATOM 767 C C . ILE A 1 107 ? 4.489 -5.871 -8.965 1.00 94.56 107 ILE A C 1
ATOM 769 O O . ILE A 1 107 ? 4.927 -6.038 -10.102 1.00 94.56 107 ILE A O 1
ATOM 773 N N . GLY A 1 108 ? 4.059 -6.880 -8.206 1.00 93.06 108 GLY A N 1
ATOM 774 C CA . GLY A 1 108 ? 4.050 -8.278 -8.639 1.00 93.06 108 GLY A CA 1
ATOM 775 C C . GLY A 1 108 ? 3.242 -8.486 -9.916 1.00 93.06 108 GLY A C 1
ATOM 776 O O . GLY A 1 108 ? 3.745 -9.075 -10.869 1.00 93.06 108 GLY A O 1
ATOM 777 N N . ASN A 1 109 ? 2.044 -7.912 -9.986 1.00 90.94 109 ASN A N 1
ATOM 778 C CA . ASN A 1 109 ? 1.178 -8.016 -11.159 1.00 90.94 109 ASN A CA 1
ATOM 779 C C . ASN A 1 109 ? 1.757 -7.291 -12.382 1.00 90.94 109 ASN A C 1
ATOM 781 O O . ASN A 1 109 ? 1.646 -7.785 -13.503 1.00 90.94 109 ASN A O 1
ATOM 785 N N . MET A 1 110 ? 2.443 -6.158 -12.189 1.00 90.94 110 MET A N 1
ATOM 786 C CA . MET A 1 110 ? 3.156 -5.490 -13.284 1.00 90.94 110 MET A CA 1
ATOM 787 C C . MET A 1 110 ? 4.329 -6.316 -13.817 1.00 90.94 110 MET A C 1
ATOM 789 O O . MET A 1 110 ? 4.540 -6.334 -15.026 1.00 90.94 110 MET A O 1
ATOM 793 N N . LEU A 1 111 ? 5.072 -7.000 -12.941 1.00 89.12 111 LEU A N 1
ATOM 794 C CA . LEU A 1 111 ? 6.168 -7.885 -13.347 1.00 89.12 111 LEU A CA 1
ATOM 795 C C . LEU A 1 111 ? 5.665 -9.167 -14.022 1.00 89.12 111 LEU A C 1
ATOM 797 O O . LEU A 1 111 ? 6.271 -9.627 -14.985 1.00 89.12 111 LEU A O 1
ATOM 801 N N . GLY A 1 112 ? 4.559 -9.735 -13.535 1.00 83.81 112 GLY A N 1
ATOM 802 C CA . GLY A 1 112 ? 3.965 -10.960 -14.075 1.00 83.81 112 GLY A CA 1
ATOM 803 C C . GLY A 1 112 ? 3.217 -10.771 -15.400 1.00 83.81 112 GLY A C 1
ATOM 804 O O . GLY A 1 112 ? 3.015 -11.739 -16.126 1.00 83.81 112 GLY A O 1
ATOM 805 N N . GLY A 1 113 ? 2.832 -9.539 -15.749 1.00 74.25 113 GLY A N 1
ATOM 806 C CA . GLY A 1 113 ? 1.998 -9.233 -16.919 1.00 74.25 113 GLY A CA 1
ATOM 807 C C . GLY A 1 113 ? 2.689 -9.282 -18.291 1.00 74.25 113 GLY A C 1
ATOM 808 O O . GLY A 1 113 ? 2.062 -8.918 -19.285 1.00 74.25 113 GLY A O 1
ATOM 809 N N . GLY A 1 114 ? 3.971 -9.660 -18.374 1.00 67.75 114 GLY A N 1
ATOM 810 C CA . GLY A 1 114 ? 4.713 -9.927 -19.624 1.00 67.75 114 GLY A CA 1
ATOM 811 C C . GLY A 1 114 ? 4.991 -8.727 -20.547 1.00 67.75 114 GLY A C 1
ATOM 812 O O . GLY A 1 114 ? 5.871 -8.792 -21.401 1.00 67.75 114 GLY A O 1
ATOM 813 N N . SER A 1 115 ? 4.284 -7.613 -20.364 1.00 68.12 115 SER A N 1
ATOM 814 C CA . SER A 1 115 ? 4.538 -6.341 -21.041 1.00 68.12 115 SER A CA 1
ATOM 815 C C . SER A 1 115 ? 5.633 -5.589 -20.287 1.00 68.12 115 SER A C 1
ATOM 817 O O . SER A 1 115 ? 5.538 -5.465 -19.066 1.00 68.12 115 SER A O 1
ATOM 819 N N . GLY A 1 116 ? 6.650 -5.085 -20.992 1.00 80.00 116 GLY A N 1
ATOM 820 C CA . GLY A 1 116 ? 7.772 -4.340 -20.404 1.00 80.00 116 GLY A CA 1
ATOM 821 C C . GLY A 1 116 ? 7.354 -3.203 -19.458 1.00 80.00 116 GLY A C 1
ATOM 822 O O . GLY A 1 116 ? 6.192 -2.792 -19.389 1.00 80.00 116 GLY A O 1
ATOM 823 N N . LEU A 1 117 ? 8.313 -2.682 -18.692 1.00 87.38 117 LEU A N 1
ATOM 824 C CA . LEU A 1 117 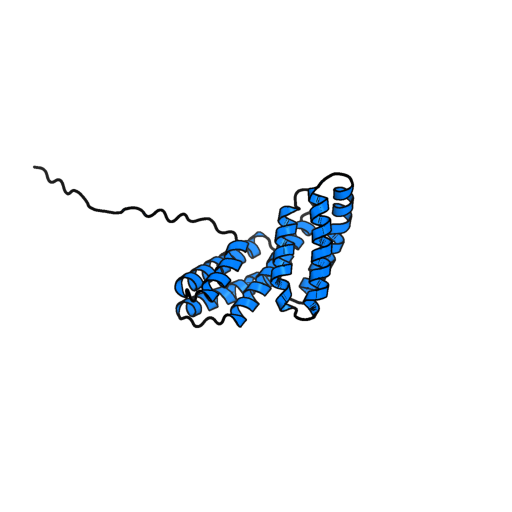? 8.030 -1.687 -17.647 1.00 87.38 117 LEU A CA 1
ATOM 825 C C . LEU A 1 117 ? 7.870 -0.262 -18.200 1.00 87.38 117 LEU A C 1
ATOM 827 O O . LEU A 1 117 ? 7.382 0.623 -17.493 1.00 87.38 117 LEU A O 1
ATOM 831 N N . ILE A 1 118 ? 8.252 -0.029 -19.457 1.00 84.12 118 ILE A N 1
ATOM 832 C CA . ILE A 1 118 ? 8.096 1.265 -20.129 1.00 84.12 118 ILE A CA 1
ATOM 833 C C . ILE A 1 118 ? 6.617 1.676 -20.140 1.00 84.12 118 ILE A C 1
ATOM 835 O O . ILE A 1 118 ? 5.730 0.885 -20.453 1.00 84.12 118 ILE A O 1
ATOM 839 N N . GLY A 1 119 ? 6.348 2.922 -19.743 1.00 87.12 119 GLY A N 1
ATOM 840 C CA . GLY A 1 119 ? 4.988 3.447 -19.568 1.00 87.12 119 GLY A CA 1
ATOM 841 C C . GLY A 1 119 ? 4.322 3.084 -18.233 1.00 87.12 119 GLY A C 1
ATOM 842 O O . GLY A 1 119 ? 3.239 3.583 -17.945 1.00 87.12 119 GLY A O 1
ATOM 843 N N . LYS A 1 120 ? 4.962 2.272 -17.376 1.00 90.25 120 LYS A N 1
ATOM 844 C CA . LYS A 1 120 ? 4.440 1.890 -16.047 1.00 90.25 120 LYS A CA 1
ATOM 845 C C . LYS A 1 120 ? 5.081 2.664 -14.890 1.00 90.25 120 LYS A C 1
ATOM 847 O O . LYS A 1 120 ? 4.849 2.332 -13.730 1.00 90.25 120 LYS A O 1
ATOM 852 N N . ALA A 1 121 ? 5.874 3.700 -15.174 1.00 90.94 121 ALA A N 1
ATOM 853 C CA . ALA A 1 121 ? 6.644 4.422 -14.161 1.00 90.94 121 ALA A CA 1
ATOM 854 C C . ALA A 1 121 ? 5.766 5.011 -13.041 1.00 90.94 121 ALA A C 1
ATOM 856 O O . ALA A 1 121 ? 6.087 4.851 -11.867 1.00 90.94 121 ALA A O 1
ATOM 857 N N . ALA A 1 122 ? 4.626 5.623 -13.376 1.00 90.88 122 ALA A N 1
ATOM 858 C CA . ALA A 1 122 ? 3.696 6.163 -12.381 1.00 90.88 122 ALA A CA 1
ATOM 859 C C . ALA A 1 122 ? 3.113 5.074 -11.459 1.00 90.88 122 ALA A C 1
ATOM 861 O O . ALA A 1 122 ? 3.087 5.240 -10.239 1.00 90.88 122 ALA A O 1
ATOM 862 N N . ALA A 1 123 ? 2.711 3.934 -12.027 1.00 91.38 123 ALA A N 1
ATOM 863 C CA . ALA A 1 123 ? 2.184 2.803 -11.265 1.00 91.38 123 ALA A CA 1
ATOM 864 C C . ALA A 1 123 ? 3.261 2.161 -10.372 1.00 91.38 123 ALA A C 1
ATOM 866 O O . ALA A 1 123 ? 2.996 1.836 -9.216 1.00 91.38 123 ALA A O 1
ATOM 867 N N . LEU A 1 124 ? 4.498 2.050 -10.870 1.00 93.88 124 LEU A N 1
ATOM 868 C CA . LEU A 1 124 ? 5.651 1.596 -10.088 1.00 93.88 124 LEU A CA 1
ATOM 869 C C . LEU A 1 124 ? 5.968 2.551 -8.934 1.00 93.88 124 LEU A C 1
ATOM 871 O O . LEU A 1 124 ? 6.181 2.087 -7.818 1.00 93.88 124 LEU A O 1
ATOM 875 N N . LYS A 1 125 ? 5.954 3.870 -9.175 1.00 94.62 125 LYS A N 1
ATOM 876 C CA . LYS A 1 125 ? 6.131 4.887 -8.126 1.00 94.62 125 LYS A CA 1
ATOM 877 C C . LYS A 1 125 ? 5.062 4.739 -7.046 1.00 94.62 125 LYS A C 1
ATOM 879 O O . LYS A 1 125 ? 5.419 4.618 -5.882 1.00 94.62 125 LYS A O 1
ATOM 884 N N . SER A 1 126 ? 3.782 4.663 -7.424 1.00 94.12 126 SER A N 1
ATOM 885 C CA . SER A 1 126 ? 2.678 4.452 -6.471 1.00 94.12 126 SER A CA 1
ATOM 886 C C . SER A 1 126 ? 2.877 3.172 -5.649 1.00 94.12 126 SER A C 1
ATOM 888 O O . SER A 1 126 ? 2.863 3.232 -4.420 1.00 94.12 126 SER A O 1
ATOM 890 N N . GLY A 1 127 ? 3.165 2.035 -6.295 1.00 94.94 127 GLY A N 1
ATOM 891 C CA . GLY A 1 127 ? 3.409 0.770 -5.597 1.00 94.94 127 GLY A CA 1
ATOM 892 C C . GLY A 1 127 ? 4.584 0.844 -4.616 1.00 94.94 127 GLY A C 1
ATOM 893 O O . GLY A 1 127 ? 4.454 0.440 -3.461 1.00 94.94 127 GLY A O 1
ATOM 894 N N . LEU A 1 128 ? 5.713 1.420 -5.037 1.00 95.88 128 LEU A N 1
ATOM 895 C CA . LEU A 1 128 ? 6.903 1.581 -4.198 1.00 95.88 128 LEU A CA 1
ATOM 896 C C . LEU A 1 128 ? 6.662 2.551 -3.032 1.00 95.88 128 LEU A C 1
ATOM 898 O O . LEU A 1 128 ? 7.093 2.277 -1.914 1.00 95.88 128 LEU A O 1
ATOM 902 N N . SER A 1 129 ? 5.943 3.652 -3.257 1.00 95.06 129 SER A N 1
ATOM 903 C CA . SER A 1 129 ? 5.576 4.608 -2.207 1.00 95.06 129 SER A CA 1
ATOM 904 C C . SER A 1 129 ? 4.625 3.994 -1.179 1.00 95.06 129 SER A C 1
ATOM 906 O O . SER A 1 129 ? 4.790 4.232 0.018 1.00 95.06 129 SER A O 1
ATOM 908 N N . LEU A 1 130 ? 3.675 3.157 -1.610 1.00 95.38 130 LEU A N 1
ATOM 909 C CA . LEU A 1 130 ? 2.833 2.379 -0.699 1.00 95.38 130 LEU A CA 1
ATOM 910 C C . LEU A 1 130 ? 3.682 1.422 0.145 1.00 95.38 130 LEU A C 1
ATOM 912 O O . LEU A 1 130 ? 3.559 1.419 1.371 1.00 95.38 130 LEU A O 1
ATOM 916 N N . MET A 1 131 ? 4.604 0.678 -0.473 1.00 95.50 131 MET A N 1
ATOM 917 C CA . MET A 1 131 ? 5.510 -0.205 0.269 1.00 95.50 131 MET A CA 1
ATOM 918 C C . MET A 1 131 ? 6.369 0.557 1.281 1.00 95.50 131 MET A C 1
ATOM 920 O O . MET A 1 131 ? 6.498 0.120 2.422 1.00 95.50 131 MET A O 1
ATOM 924 N N . GLN A 1 132 ? 6.896 1.722 0.903 1.00 94.31 132 GLN A N 1
ATOM 925 C CA . GLN A 1 132 ? 7.676 2.577 1.796 1.00 94.31 132 GLN A CA 1
ATOM 926 C C . GLN A 1 132 ? 6.831 3.124 2.955 1.00 94.31 132 GLN A C 1
ATOM 928 O O . GLN A 1 132 ? 7.285 3.151 4.094 1.00 94.31 132 GLN A O 1
ATOM 933 N N . GLY A 1 133 ? 5.580 3.519 2.701 1.00 93.06 133 GLY A N 1
ATOM 934 C CA . GLY A 1 133 ? 4.653 3.938 3.756 1.00 93.06 133 GLY A CA 1
ATOM 935 C C . GLY A 1 133 ? 4.273 2.795 4.707 1.00 93.06 133 GLY A C 1
ATOM 936 O O . GLY A 1 133 ? 4.027 3.022 5.893 1.00 93.06 133 GLY A O 1
ATOM 937 N N . GLY A 1 134 ? 4.254 1.561 4.199 1.00 92.44 134 GLY A N 1
ATOM 938 C CA . GLY A 1 134 ? 3.971 0.355 4.969 1.00 92.44 134 GLY A CA 1
ATOM 939 C C . GLY A 1 134 ? 5.168 -0.205 5.742 1.00 92.44 134 GLY A C 1
ATOM 940 O O . GLY A 1 134 ? 4.972 -0.826 6.783 1.00 92.44 134 GLY A O 1
ATOM 941 N N . SER A 1 135 ? 6.403 0.046 5.298 1.00 92.56 135 SER A N 1
ATOM 942 C CA . SER A 1 135 ? 7.619 -0.643 5.771 1.00 92.56 135 SER A CA 1
ATOM 943 C C . SER A 1 135 ? 7.909 -0.494 7.266 1.00 92.56 135 SER A C 1
ATOM 945 O O . SER A 1 135 ? 8.568 -1.347 7.858 1.00 92.56 135 SER A O 1
ATOM 947 N N . SER A 1 136 ? 7.348 0.526 7.915 1.00 88.81 136 SER A N 1
ATOM 948 C CA . SER A 1 136 ? 7.450 0.719 9.366 1.00 88.81 136 SER A CA 1
ATOM 949 C C . SER A 1 136 ? 6.974 -0.481 10.201 1.00 88.81 136 SER A C 1
ATOM 951 O O . SER A 1 136 ? 7.455 -0.657 11.321 1.00 88.81 136 SER A O 1
ATOM 953 N N . ILE A 1 137 ? 6.091 -1.348 9.680 1.00 87.69 137 ILE A N 1
ATOM 954 C CA . ILE A 1 137 ? 5.678 -2.572 10.398 1.00 87.69 137 ILE A CA 1
ATOM 955 C C . ILE A 1 137 ? 6.815 -3.583 10.572 1.00 87.69 137 ILE A C 1
ATOM 957 O O . ILE A 1 137 ? 6.712 -4.483 11.402 1.00 87.69 137 ILE A O 1
ATOM 961 N N . LEU A 1 138 ? 7.891 -3.439 9.798 1.00 85.06 138 LEU A N 1
ATOM 962 C CA . LEU A 1 138 ? 9.016 -4.370 9.755 1.00 85.06 138 LEU A CA 1
ATOM 963 C C . LEU A 1 138 ? 10.075 -4.057 10.825 1.00 85.06 138 LEU A C 1
ATOM 965 O O . LEU A 1 138 ? 11.060 -4.788 10.947 1.00 85.06 138 LEU A O 1
ATOM 969 N N . GLY A 1 139 ? 9.902 -2.970 11.589 1.00 85.44 139 GLY A N 1
ATOM 970 C CA . GLY A 1 139 ? 10.845 -2.542 12.623 1.00 85.44 139 GLY A CA 1
ATOM 971 C C . GLY A 1 139 ? 12.262 -2.398 12.065 1.00 85.44 139 GLY A C 1
ATOM 972 O O . GLY A 1 139 ? 12.471 -1.743 11.046 1.00 85.44 139 GLY A O 1
ATOM 973 N N . SER A 1 140 ? 13.237 -3.066 12.683 1.00 82.00 140 SER A N 1
ATOM 974 C CA . SER A 1 140 ? 14.650 -3.010 12.275 1.00 82.00 140 SER A CA 1
ATOM 975 C C . SER A 1 140 ? 14.915 -3.496 10.842 1.00 82.00 140 SER A C 1
ATOM 977 O O . SER A 1 140 ? 15.911 -3.102 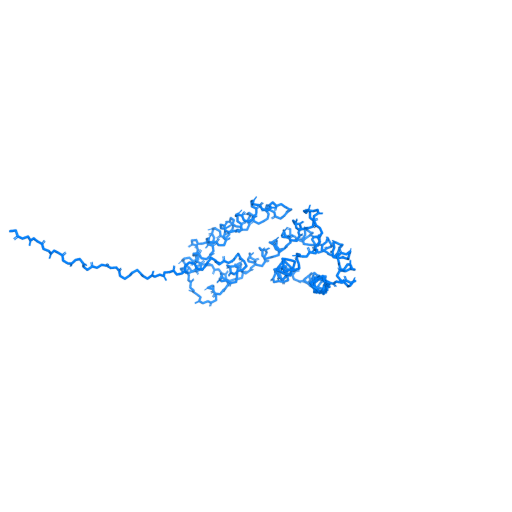10.243 1.00 82.00 140 SER A O 1
ATOM 979 N N . LYS A 1 141 ? 14.027 -4.314 10.253 1.00 80.12 141 LYS A N 1
ATOM 980 C CA . LYS A 1 141 ? 14.143 -4.770 8.853 1.00 80.12 141 LYS A CA 1
ATOM 981 C C . LYS A 1 141 ? 13.674 -3.718 7.838 1.00 80.12 141 LYS A C 1
ATOM 983 O O . LYS A 1 141 ? 13.893 -3.887 6.641 1.00 80.12 141 LYS A O 1
ATOM 988 N N . SER A 1 142 ? 13.056 -2.627 8.300 1.00 84.12 142 SER A N 1
ATOM 989 C CA . SER A 1 142 ? 12.570 -1.542 7.442 1.00 84.12 142 SER A CA 1
ATOM 990 C C . SER A 1 142 ? 13.695 -0.837 6.682 1.00 84.12 142 SER A C 1
ATOM 992 O O . SER A 1 142 ? 13.442 -0.383 5.571 1.00 84.12 142 SER A O 1
ATOM 994 N N . GLY A 1 143 ? 14.906 -0.743 7.248 1.00 86.56 143 GLY A N 1
ATOM 995 C CA . GLY A 1 143 ? 16.039 -0.057 6.613 1.00 86.56 143 GLY A CA 1
ATOM 996 C C . GLY A 1 143 ? 16.414 -0.689 5.274 1.00 86.56 143 GLY A C 1
ATOM 997 O O . GLY A 1 143 ? 16.311 -0.040 4.240 1.00 86.56 143 GLY A O 1
ATOM 998 N N . GLY A 1 144 ? 16.702 -1.995 5.275 1.00 87.75 144 GLY A N 1
ATOM 999 C CA . GLY A 1 144 ? 17.078 -2.710 4.052 1.00 87.75 144 GLY A CA 1
ATOM 1000 C C . GLY A 1 144 ? 15.985 -2.711 2.978 1.00 87.75 144 GLY A C 1
ATOM 1001 O O . GLY A 1 144 ? 16.289 -2.587 1.794 1.00 87.75 144 GLY A O 1
ATOM 1002 N N . LEU A 1 145 ? 14.706 -2.782 3.371 1.00 90.31 145 LEU A N 1
ATOM 1003 C CA . LEU A 1 145 ? 13.608 -2.656 2.409 1.00 90.31 145 LEU A CA 1
ATOM 1004 C C . LEU A 1 145 ? 13.542 -1.242 1.815 1.00 90.31 145 LEU A C 1
ATOM 1006 O O . LEU A 1 145 ? 13.369 -1.095 0.608 1.00 90.31 145 LEU A O 1
ATOM 1010 N N . ASN A 1 146 ? 13.676 -0.207 2.645 1.00 92.25 146 ASN A N 1
ATOM 1011 C CA . ASN A 1 146 ? 13.624 1.181 2.193 1.00 92.25 146 ASN A CA 1
ATOM 1012 C C . ASN A 1 146 ? 14.795 1.522 1.264 1.00 92.25 146 ASN A C 1
ATOM 1014 O O . ASN A 1 146 ? 14.588 2.241 0.290 1.00 92.25 146 ASN A O 1
ATOM 1018 N N . ASP A 1 147 ? 15.982 0.963 1.505 1.00 92.50 147 ASP A N 1
ATOM 1019 C CA . ASP A 1 147 ? 17.146 1.142 0.632 1.00 92.50 147 ASP A CA 1
ATOM 1020 C C . ASP A 1 147 ? 16.916 0.505 -0.745 1.00 92.50 147 ASP A C 1
ATOM 1022 O O . ASP A 1 147 ? 17.150 1.134 -1.782 1.00 92.50 147 ASP A O 1
ATOM 1026 N N . LEU A 1 148 ? 16.376 -0.721 -0.773 1.00 93.44 148 LEU A N 1
ATOM 1027 C CA . LEU A 1 148 ? 15.987 -1.390 -2.017 1.00 93.44 148 LEU A CA 1
ATOM 1028 C C . LEU A 1 148 ? 14.923 -0.588 -2.773 1.00 93.44 148 LEU A C 1
ATOM 1030 O O . LEU A 1 148 ? 15.053 -0.373 -3.980 1.00 93.44 148 LEU A O 1
ATOM 1034 N N . ILE A 1 149 ? 13.894 -0.117 -2.063 1.00 95.12 149 ILE A N 1
ATOM 1035 C CA . ILE A 1 149 ? 12.837 0.723 -2.629 1.00 95.12 149 ILE A CA 1
ATOM 1036 C C . ILE A 1 149 ? 13.419 2.026 -3.185 1.00 95.12 149 ILE A C 1
ATOM 1038 O O . ILE A 1 149 ? 13.083 2.395 -4.307 1.00 95.12 149 ILE A O 1
ATOM 1042 N N . GLY A 1 150 ? 14.320 2.697 -2.464 1.00 94.88 150 GLY A N 1
ATOM 1043 C CA . GLY A 1 150 ? 14.978 3.922 -2.921 1.00 94.88 150 GLY A CA 1
ATOM 1044 C C . GLY A 1 150 ? 15.795 3.703 -4.197 1.00 94.88 150 GLY A C 1
ATOM 1045 O O . GLY A 1 150 ? 15.681 4.472 -5.154 1.00 94.88 150 GLY A O 1
ATOM 1046 N N . GLY A 1 151 ? 16.551 2.603 -4.261 1.00 93.81 151 GLY A N 1
ATOM 1047 C CA . GLY A 1 151 ? 17.281 2.199 -5.463 1.00 93.81 151 GLY A CA 1
ATOM 1048 C C . GLY A 1 151 ? 16.358 1.906 -6.651 1.00 93.81 151 GLY A C 1
ATOM 1049 O O . GLY A 1 151 ? 16.634 2.341 -7.773 1.00 93.81 151 GLY A O 1
ATOM 1050 N N . ALA A 1 152 ? 15.238 1.219 -6.411 1.00 94.69 152 ALA A N 1
ATOM 1051 C CA . ALA A 1 152 ? 14.226 0.966 -7.432 1.00 94.69 152 ALA A CA 1
ATOM 1052 C C . ALA A 1 152 ? 13.564 2.272 -7.898 1.00 94.69 152 ALA A C 1
ATOM 1054 O O . ALA A 1 152 ? 13.508 2.516 -9.100 1.00 94.69 152 ALA A O 1
ATOM 1055 N N . MET A 1 153 ? 13.149 3.161 -6.987 1.00 94.88 153 MET A N 1
ATOM 1056 C CA . MET A 1 153 ? 12.579 4.475 -7.321 1.00 94.88 153 MET A CA 1
ATOM 1057 C C . MET A 1 153 ? 13.525 5.299 -8.199 1.00 94.88 153 MET A C 1
ATOM 1059 O O . MET A 1 153 ? 13.086 5.903 -9.179 1.00 94.88 153 MET A O 1
ATOM 1063 N N . GLY A 1 154 ? 14.829 5.279 -7.907 1.00 93.56 154 GLY A N 1
ATOM 1064 C CA . GLY A 1 154 ? 15.842 5.935 -8.733 1.00 93.56 154 GLY A CA 1
ATOM 1065 C C . GLY A 1 154 ? 15.856 5.428 -10.179 1.00 93.56 154 GLY A C 1
ATOM 1066 O O . GLY A 1 154 ? 15.978 6.221 -11.113 1.00 93.56 154 GLY A O 1
ATOM 1067 N N . ASN A 1 155 ? 15.672 4.124 -10.390 1.00 93.19 155 ASN A N 1
ATOM 1068 C CA . ASN A 1 155 ? 15.568 3.551 -11.731 1.00 93.19 155 ASN A CA 1
ATOM 1069 C C . ASN A 1 155 ? 14.195 3.789 -12.371 1.00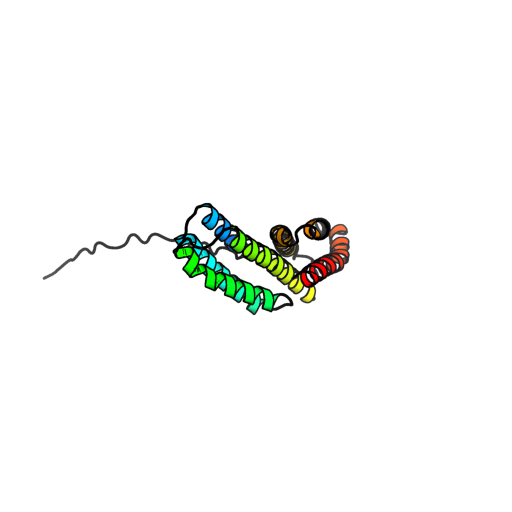 93.19 155 ASN A C 1
ATOM 1071 O O . ASN A 1 155 ? 14.135 4.050 -13.569 1.00 93.19 155 ASN A O 1
ATOM 1075 N N . VAL A 1 156 ? 13.106 3.810 -11.599 1.00 93.31 156 VAL A N 1
ATOM 1076 C CA . VAL A 1 156 ? 11.784 4.200 -12.111 1.00 93.31 156 VAL A CA 1
ATOM 1077 C C . VAL A 1 156 ? 11.787 5.651 -12.609 1.00 93.31 156 VAL A C 1
ATOM 1079 O O . VAL A 1 156 ? 11.202 5.942 -13.646 1.00 93.31 156 VAL A O 1
ATOM 1082 N N . ASN A 1 157 ? 12.502 6.559 -11.939 1.00 92.12 157 ASN A N 1
ATOM 1083 C CA . ASN A 1 157 ? 12.679 7.935 -12.416 1.00 92.12 157 ASN A CA 1
ATOM 1084 C C . ASN A 1 157 ? 13.410 7.994 -13.766 1.00 92.12 157 ASN A C 1
ATOM 1086 O O . ASN A 1 157 ? 13.047 8.790 -14.626 1.00 92.12 157 ASN A O 1
ATOM 1090 N N . LYS A 1 158 ? 14.411 7.131 -13.980 1.00 91.56 158 LYS A N 1
ATOM 1091 C CA . LYS A 1 158 ? 15.121 7.025 -15.267 1.00 91.56 158 LYS A CA 1
ATOM 1092 C C . LYS A 1 158 ? 14.256 6.395 -16.359 1.00 91.56 158 LYS A C 1
ATOM 1094 O O . LYS A 1 158 ? 14.376 6.783 -17.515 1.00 91.56 158 LYS A O 1
ATOM 1099 N N . LEU A 1 159 ? 13.393 5.446 -15.996 1.00 89.62 159 LEU A N 1
ATOM 1100 C CA . LEU A 1 159 ? 12.433 4.805 -16.897 1.00 89.62 159 LEU A CA 1
ATOM 1101 C C . LEU A 1 159 ? 11.450 5.823 -17.498 1.00 89.62 159 LEU A C 1
ATOM 1103 O O . LEU A 1 159 ? 11.139 5.752 -18.682 1.00 89.62 159 LEU A O 1
ATOM 1107 N N . ASP A 1 160 ? 11.018 6.784 -16.681 1.00 84.69 160 ASP A N 1
ATOM 1108 C CA . ASP A 1 160 ? 10.126 7.893 -17.049 1.00 84.69 160 ASP A CA 1
ATOM 1109 C C . ASP A 1 160 ? 10.784 8.872 -18.045 1.00 84.69 160 ASP A C 1
ATOM 1111 O O . ASP A 1 160 ? 10.119 9.464 -18.888 1.00 84.69 160 ASP A O 1
ATOM 1115 N N . GLY A 1 161 ? 12.113 9.020 -17.973 1.00 80.25 161 GLY A N 1
ATOM 1116 C CA . GLY A 1 161 ? 12.886 9.970 -18.781 1.00 80.25 161 GLY A CA 1
ATOM 1117 C C . GLY A 1 161 ? 13.201 9.528 -20.217 1.00 80.25 161 GLY A C 1
ATOM 1118 O O . GLY A 1 161 ? 13.744 10.317 -20.987 1.00 80.25 161 GLY A O 1
ATOM 1119 N N . GLY A 1 162 ? 12.883 8.287 -20.599 1.00 80.25 162 GLY A N 1
ATOM 1120 C CA . GLY A 1 162 ? 13.144 7.758 -21.942 1.00 80.25 162 GLY A CA 1
ATOM 1121 C C . GLY A 1 162 ? 14.632 7.538 -22.287 1.00 80.25 162 GLY A C 1
ATOM 1122 O O . GLY A 1 162 ? 15.537 7.619 -21.454 1.00 80.25 162 GLY A O 1
ATOM 1123 N N . GLY A 1 163 ? 14.897 7.191 -23.551 1.00 87.31 163 GLY A N 1
ATOM 1124 C CA . GLY A 1 163 ? 16.257 7.045 -24.089 1.00 87.31 163 GLY A CA 1
ATOM 1125 C C . GLY A 1 163 ? 17.062 5.847 -23.556 1.00 87.31 163 GLY A C 1
ATOM 1126 O O . GLY A 1 163 ? 16.519 4.835 -23.112 1.00 87.31 163 GLY A O 1
ATOM 1127 N N . LEU A 1 164 ? 18.396 5.941 -23.640 1.00 87.81 164 LEU A N 1
ATOM 1128 C CA . LEU A 1 164 ? 19.316 4.862 -23.240 1.00 87.81 164 LEU A CA 1
ATOM 1129 C C . LEU A 1 164 ? 19.261 4.567 -21.733 1.00 87.81 164 LEU A C 1
ATOM 1131 O O . LEU A 1 164 ? 19.345 3.407 -21.328 1.00 87.81 164 LEU A O 1
ATOM 1135 N N . ALA A 1 165 ? 19.066 5.602 -20.910 1.00 86.62 165 ALA A N 1
ATOM 1136 C CA . ALA A 1 165 ? 18.899 5.456 -19.467 1.00 86.62 165 ALA A CA 1
ATOM 1137 C C . ALA A 1 165 ? 17.627 4.668 -19.115 1.00 86.62 165 ALA A C 1
ATOM 1139 O O . ALA A 1 165 ? 17.685 3.793 -18.250 1.00 86.62 165 ALA A O 1
ATOM 1140 N N . ALA A 1 166 ? 16.513 4.909 -19.818 1.00 88.50 166 ALA A N 1
ATOM 1141 C CA . ALA A 1 166 ? 15.284 4.146 -19.620 1.00 88.50 166 ALA A CA 1
ATOM 1142 C C . ALA A 1 166 ? 15.449 2.669 -19.991 1.00 88.50 166 ALA A C 1
ATOM 1144 O O . ALA A 1 166 ? 15.016 1.812 -19.230 1.00 88.50 166 ALA A O 1
ATOM 1145 N N . LYS A 1 167 ? 16.148 2.349 -21.089 1.00 87.56 167 LYS A N 1
ATOM 1146 C CA . LYS A 1 167 ? 16.433 0.948 -21.464 1.00 87.56 167 LYS A CA 1
ATOM 1147 C C . LYS A 1 167 ? 17.286 0.224 -20.421 1.00 87.56 167 LYS A C 1
ATOM 1149 O O . LYS A 1 167 ? 17.036 -0.937 -20.102 1.00 87.56 167 LYS A O 1
ATOM 1154 N N . ALA A 1 168 ? 18.296 0.900 -19.871 1.00 88.25 168 ALA A N 1
ATOM 1155 C CA . ALA A 1 168 ? 19.113 0.334 -18.800 1.00 88.25 168 ALA A CA 1
ATOM 1156 C C . ALA A 1 168 ? 18.290 0.112 -17.519 1.00 88.25 168 ALA A C 1
ATOM 1158 O O . ALA A 1 168 ? 18.391 -0.945 -16.895 1.00 88.25 168 ALA A O 1
ATOM 1159 N N . ALA A 1 169 ? 17.440 1.078 -17.158 1.00 90.75 169 ALA A N 1
ATOM 1160 C CA . ALA A 1 169 ? 16.529 0.959 -16.025 1.00 90.75 169 ALA A CA 1
ATOM 1161 C C . ALA A 1 169 ? 15.510 -0.173 -16.219 1.00 90.75 169 ALA A C 1
ATOM 1163 O O . ALA A 1 169 ? 15.306 -0.959 -15.301 1.00 90.75 169 ALA A O 1
ATOM 1164 N N . GLU A 1 170 ? 14.933 -0.309 -17.413 1.00 89.50 170 GLU A N 1
ATOM 1165 C CA . GLU A 1 170 ? 14.010 -1.390 -17.769 1.00 89.50 170 GLU A CA 1
ATOM 1166 C C . GLU A 1 170 ? 14.649 -2.772 -17.591 1.00 89.50 170 GLU A C 1
ATOM 1168 O O . GLU A 1 170 ? 13.984 -3.698 -17.137 1.00 89.50 170 GLU A O 1
ATOM 1173 N N . LYS A 1 171 ? 15.951 -2.909 -17.867 1.00 89.44 171 LYS A N 1
ATOM 1174 C CA . LYS A 1 171 ? 16.685 -4.164 -17.659 1.00 89.44 171 LYS A CA 1
ATOM 1175 C C . LYS A 1 171 ? 16.983 -4.452 -16.182 1.00 89.44 171 LYS A C 1
ATOM 1177 O O . LYS A 1 171 ? 16.988 -5.611 -15.776 1.00 89.44 171 LYS A O 1
ATOM 1182 N N . ALA A 1 172 ? 17.254 -3.422 -15.380 1.00 90.44 172 ALA A N 1
ATOM 1183 C CA . ALA A 1 172 ? 17.628 -3.575 -13.971 1.00 90.44 172 ALA A CA 1
ATOM 1184 C C . ALA A 1 172 ? 16.418 -3.720 -13.030 1.00 90.44 172 ALA A C 1
ATOM 1186 O O . ALA A 1 172 ? 16.470 -4.474 -12.054 1.00 90.44 172 ALA A O 1
ATOM 1187 N N . LEU A 1 173 ? 15.326 -3.007 -13.321 1.00 92.75 173 LEU A N 1
ATOM 1188 C CA . LEU A 1 173 ? 14.143 -2.926 -12.466 1.00 92.75 173 LEU A CA 1
ATOM 1189 C C . LEU A 1 173 ? 13.512 -4.286 -12.144 1.00 92.75 173 LEU A C 1
ATOM 1191 O O . LEU A 1 173 ? 13.226 -4.501 -10.970 1.00 92.75 173 LEU A O 1
ATOM 1195 N N . PRO A 1 174 ? 13.330 -5.231 -13.087 1.00 92.62 174 PRO A N 1
ATOM 1196 C CA . PRO A 1 174 ? 12.715 -6.518 -12.777 1.00 92.62 174 PRO A CA 1
ATOM 1197 C C . PRO A 1 174 ? 13.434 -7.273 -11.658 1.00 92.62 174 PRO A C 1
ATOM 1199 O O . PRO A 1 174 ? 12.785 -7.798 -10.757 1.00 92.62 174 PRO A O 1
ATOM 1202 N N . SER A 1 175 ? 14.771 -7.258 -11.654 1.00 92.31 175 SER A N 1
ATOM 1203 C CA . SER A 1 175 ? 15.562 -7.906 -10.603 1.00 92.31 175 SER A CA 1
ATOM 1204 C C . SER A 1 175 ? 15.427 -7.194 -9.257 1.00 92.31 175 SER A C 1
ATOM 1206 O O . SER A 1 175 ? 15.319 -7.855 -8.226 1.00 92.31 175 SER A O 1
ATOM 1208 N N . GLN A 1 176 ? 15.426 -5.858 -9.245 1.00 93.56 176 GLN A N 1
ATOM 1209 C CA . GLN A 1 176 ? 15.271 -5.085 -8.007 1.00 93.56 176 GLN A CA 1
ATOM 1210 C C . GLN A 1 176 ? 13.877 -5.267 -7.409 1.00 93.56 176 GLN A C 1
ATOM 1212 O O . GLN A 1 176 ? 13.738 -5.536 -6.219 1.00 93.56 176 GLN A O 1
ATOM 1217 N N . LEU A 1 177 ? 12.849 -5.164 -8.251 1.00 94.75 177 LEU A N 1
ATOM 1218 C CA . LEU A 1 177 ? 11.461 -5.359 -7.860 1.00 94.75 177 LEU A CA 1
ATOM 1219 C C . LEU A 1 177 ? 11.239 -6.804 -7.394 1.00 94.75 177 LEU A C 1
ATOM 1221 O O . LEU A 1 177 ? 10.626 -7.007 -6.355 1.00 94.75 177 LEU A O 1
ATOM 1225 N N . GLY A 1 178 ? 11.824 -7.802 -8.062 1.00 93.56 178 GLY A N 1
ATOM 1226 C CA . GLY A 1 178 ? 11.800 -9.196 -7.605 1.00 93.56 178 GLY A CA 1
ATOM 1227 C C . GLY A 1 178 ? 12.435 -9.398 -6.223 1.00 93.56 178 GLY A C 1
ATOM 1228 O O . GLY A 1 178 ? 11.882 -10.122 -5.391 1.00 93.56 178 GLY A O 1
ATOM 1229 N N . GLY A 1 179 ? 13.548 -8.714 -5.937 1.00 93.69 179 GLY A N 1
ATOM 1230 C CA . GLY A 1 179 ? 14.179 -8.715 -4.612 1.00 93.69 179 GLY A CA 1
ATOM 1231 C C . GLY A 1 179 ? 13.295 -8.076 -3.537 1.00 93.69 179 GLY A C 1
ATOM 1232 O O . GLY A 1 179 ? 13.100 -8.657 -2.470 1.00 93.69 179 GLY A O 1
ATOM 1233 N N . ILE A 1 180 ? 12.690 -6.925 -3.848 1.00 93.75 180 ILE A N 1
ATOM 1234 C CA . ILE A 1 180 ? 11.733 -6.228 -2.974 1.00 93.75 180 ILE A CA 1
ATOM 1235 C C . ILE A 1 180 ? 10.528 -7.126 -2.663 1.00 93.75 180 ILE A C 1
ATOM 1237 O O . ILE A 1 180 ? 10.152 -7.274 -1.500 1.00 93.75 180 ILE A O 1
ATOM 1241 N N . LEU A 1 181 ? 9.947 -7.765 -3.682 1.00 93.94 181 LEU A N 1
ATOM 1242 C CA . LEU A 1 181 ? 8.813 -8.678 -3.522 1.00 93.94 181 LEU A CA 1
ATOM 1243 C C . LEU A 1 181 ? 9.179 -9.906 -2.690 1.00 93.94 181 LEU A C 1
ATOM 1245 O O . LEU A 1 181 ? 8.411 -10.294 -1.816 1.00 93.94 181 LEU A O 1
ATOM 1249 N N . SER A 1 182 ? 10.350 -10.499 -2.926 1.00 92.25 182 SER A N 1
ATOM 1250 C CA . SER A 1 182 ? 10.824 -11.650 -2.148 1.00 92.25 182 SER A CA 1
ATOM 1251 C C . SER A 1 182 ? 11.008 -11.288 -0.677 1.00 92.25 182 SER A C 1
ATOM 1253 O O . SER A 1 182 ? 10.600 -12.042 0.201 1.00 92.25 182 SER A O 1
ATOM 1255 N N . MET A 1 183 ? 11.555 -10.102 -0.397 1.00 90.38 183 MET A N 1
ATOM 1256 C CA . MET A 1 183 ? 11.677 -9.603 0.969 1.00 90.38 183 MET A CA 1
ATOM 1257 C C . MET A 1 183 ? 10.303 -9.362 1.603 1.00 90.38 183 MET A C 1
ATOM 1259 O O . MET A 1 183 ? 10.086 -9.774 2.737 1.00 90.38 183 MET A O 1
ATOM 1263 N N . ALA A 1 184 ? 9.363 -8.751 0.878 1.00 90.44 184 ALA A N 1
ATOM 1264 C CA . ALA A 1 184 ? 8.004 -8.537 1.369 1.00 90.44 184 ALA A CA 1
ATOM 1265 C C . ALA A 1 184 ? 7.294 -9.866 1.687 1.00 90.44 184 ALA A C 1
ATOM 1267 O O . ALA A 1 184 ? 6.732 -10.002 2.770 1.00 90.44 184 ALA A O 1
ATOM 1268 N N . LYS A 1 185 ? 7.388 -10.864 0.797 1.00 89.00 185 LYS A N 1
ATOM 1269 C CA . LYS A 1 185 ? 6.849 -12.219 1.014 1.00 89.00 185 LYS A CA 1
ATOM 1270 C C . LYS A 1 185 ? 7.505 -12.947 2.183 1.00 89.00 185 LYS A C 1
ATOM 1272 O O . LYS A 1 185 ? 6.848 -13.704 2.872 1.00 89.00 185 LYS A O 1
ATOM 1277 N N . GLY A 1 186 ? 8.805 -12.755 2.395 1.00 86.38 186 GLY A N 1
ATOM 1278 C CA . GLY A 1 186 ? 9.519 -13.401 3.496 1.00 86.38 186 GLY A CA 1
ATOM 1279 C C . GLY A 1 186 ? 9.193 -12.821 4.875 1.00 86.38 186 GLY A C 1
ATOM 1280 O O . GLY A 1 186 ? 9.631 -13.379 5.880 1.00 86.38 186 GLY A O 1
ATOM 1281 N N . ILE A 1 187 ? 8.493 -11.682 4.939 1.00 82.12 187 ILE A N 1
ATOM 1282 C CA . ILE A 1 187 ? 8.168 -11.004 6.200 1.00 82.12 187 ILE A CA 1
ATOM 1283 C C . ILE A 1 187 ? 6.665 -11.035 6.519 1.00 82.12 187 ILE A C 1
ATOM 1285 O O . ILE A 1 187 ? 6.313 -11.007 7.700 1.00 82.12 187 ILE A O 1
ATOM 1289 N N . LEU A 1 188 ? 5.807 -11.051 5.497 1.00 82.25 188 LEU A N 1
ATOM 1290 C CA . LEU A 1 188 ? 4.345 -11.099 5.614 1.00 82.25 188 LEU A CA 1
ATOM 1291 C C . LEU A 1 188 ? 3.831 -12.538 5.681 1.00 82.25 188 LEU A C 1
ATOM 1293 O O . LEU A 1 188 ? 2.891 -12.760 6.476 1.00 82.25 188 LEU A O 1
#

pLDDT: mean 86.5, std 15.82, range [36.41, 97.25]

Organism: NCBI:txid1784714

Sequence (188 aa):
MKKVFLVFGLLILGLSAQSQSLDGLLDNVMSLQKKGDNAGLSSAISQLSSGIETEANDTGGDFKAGLLSQAANLSKLAPLASSGMVKEGPLKKIINTVKLMLGANRIGNMLGGGSGLIGKAAALKSGLSLMQGGSSILGSKSGGLNDLIGGAMGNVNKLDGGGLAAKAAEKALPSQLGGILSMAKGIL